Protein AF-A0A9D4J1N8-F1 (afdb_monomer_lite)

Structure (mmCIF, N/CA/C/O backbone):
data_AF-A0A9D4J1N8-F1
#
_entry.id   AF-A0A9D4J1N8-F1
#
loop_
_atom_site.group_PDB
_atom_site.id
_atom_site.type_symbol
_atom_site.label_atom_id
_atom_site.label_alt_id
_atom_site.label_comp_id
_atom_site.label_asym_id
_atom_site.label_entity_id
_atom_site.label_seq_id
_atom_site.pdbx_PDB_ins_code
_atom_site.Cartn_x
_atom_site.Cartn_y
_atom_site.Cartn_z
_atom_site.occupancy
_atom_site.B_iso_or_equiv
_atom_site.auth_seq_id
_atom_site.auth_comp_id
_atom_site.auth_asym_id
_atom_site.auth_atom_id
_atom_site.pdbx_PDB_model_num
ATOM 1 N N . MET A 1 1 ? 4.032 -15.205 1.745 1.00 83.00 1 MET A N 1
ATOM 2 C CA . MET A 1 1 ? 4.972 -14.072 1.585 1.00 83.00 1 MET A CA 1
ATOM 3 C C . MET A 1 1 ? 5.044 -13.235 2.861 1.00 83.00 1 MET A C 1
ATOM 5 O O . MET A 1 1 ? 6.139 -13.064 3.363 1.00 83.00 1 MET A O 1
ATOM 9 N N . ALA A 1 2 ? 3.916 -12.841 3.467 1.00 86.94 2 ALA A N 1
ATOM 10 C CA . ALA A 1 2 ? 3.888 -12.019 4.692 1.00 86.94 2 ALA A CA 1
ATOM 11 C C . ALA A 1 2 ? 4.595 -12.588 5.946 1.00 86.94 2 ALA A C 1
ATOM 13 O O . ALA A 1 2 ? 4.950 -11.824 6.829 1.00 86.94 2 ALA A O 1
ATOM 14 N N . LYS A 1 3 ? 4.804 -13.908 6.054 1.00 86.56 3 LYS A N 1
ATOM 15 C CA . LYS A 1 3 ? 5.513 -14.515 7.200 1.00 86.56 3 LYS A CA 1
ATOM 16 C C . LYS A 1 3 ? 7.038 -14.309 7.162 1.00 86.56 3 LYS A C 1
ATOM 18 O O . LYS A 1 3 ? 7.681 -14.519 8.180 1.00 86.56 3 LYS A O 1
ATOM 23 N N . ASN A 1 4 ? 7.595 -13.911 6.014 1.00 85.75 4 ASN A N 1
ATOM 24 C CA . ASN A 1 4 ? 9.040 -13.850 5.771 1.00 85.75 4 ASN A CA 1
ATOM 25 C C . ASN A 1 4 ? 9.492 -12.410 5.459 1.00 85.75 4 ASN A C 1
ATOM 27 O O . ASN A 1 4 ? 10.232 -12.193 4.503 1.00 85.75 4 ASN A O 1
ATOM 31 N N . THR A 1 5 ? 8.987 -11.423 6.198 1.00 85.62 5 THR A N 1
ATOM 32 C CA . THR A 1 5 ? 9.405 -10.016 6.078 1.00 85.62 5 THR A CA 1
ATOM 33 C C . THR A 1 5 ? 10.685 -9.760 6.870 1.00 85.62 5 THR A C 1
ATOM 35 O O . THR A 1 5 ? 10.881 -10.341 7.939 1.00 85.62 5 THR A O 1
ATOM 38 N N . THR A 1 6 ? 11.536 -8.872 6.369 1.00 85.88 6 THR A N 1
ATOM 39 C CA . THR A 1 6 ? 12.761 -8.411 7.037 1.00 85.88 6 THR A CA 1
ATOM 40 C C . THR A 1 6 ? 12.525 -7.095 7.783 1.00 85.88 6 THR A C 1
ATOM 42 O O . THR A 1 6 ? 11.504 -6.437 7.595 1.00 85.88 6 THR A O 1
ATOM 45 N N . SER A 1 7 ? 13.473 -6.675 8.627 1.00 76.56 7 SER A N 1
ATOM 46 C CA . SER A 1 7 ? 13.366 -5.416 9.379 1.00 76.56 7 SER A CA 1
ATOM 47 C C . SER A 1 7 ? 13.223 -4.177 8.483 1.00 76.56 7 SER A C 1
ATOM 49 O O . SER A 1 7 ? 12.523 -3.239 8.862 1.00 76.56 7 SER A O 1
ATOM 51 N N . GLY A 1 8 ? 13.821 -4.184 7.285 1.00 73.38 8 GLY A N 1
ATOM 52 C CA . GLY A 1 8 ? 13.702 -3.098 6.304 1.00 73.38 8 GLY A CA 1
ATOM 53 C C . GLY A 1 8 ? 12.275 -2.898 5.780 1.00 73.38 8 GLY A C 1
ATOM 54 O O . GLY A 1 8 ? 11.866 -1.761 5.531 1.00 73.38 8 GLY A O 1
ATOM 55 N N . ASP A 1 9 ? 11.483 -3.973 5.721 1.00 86.19 9 ASP A N 1
ATOM 56 C CA . ASP A 1 9 ? 10.101 -3.966 5.216 1.00 86.19 9 ASP A CA 1
ATOM 57 C C . ASP A 1 9 ? 9.117 -3.291 6.185 1.00 86.19 9 ASP A C 1
ATOM 59 O O . ASP A 1 9 ? 7.986 -2.981 5.817 1.00 86.19 9 ASP A O 1
ATOM 63 N N . HIS A 1 10 ? 9.525 -3.056 7.437 1.00 86.44 10 HIS A N 1
ATOM 64 C CA . HIS A 1 10 ? 8.699 -2.377 8.439 1.00 86.44 10 HIS A CA 1
ATOM 65 C C . HIS A 1 10 ? 8.750 -0.847 8.339 1.00 86.44 10 HIS A C 1
ATOM 67 O O . HIS A 1 10 ? 7.977 -0.163 9.011 1.00 86.44 10 HIS A O 1
ATOM 73 N N . THR A 1 11 ? 9.632 -0.296 7.502 1.00 93.88 11 THR A N 1
ATOM 74 C CA . THR A 1 11 ? 9.618 1.136 7.172 1.00 93.88 11 THR A CA 1
ATOM 75 C C . THR A 1 11 ? 8.520 1.433 6.143 1.00 93.88 11 THR A C 1
ATOM 77 O O . THR A 1 11 ? 8.214 0.561 5.333 1.00 93.88 11 THR A O 1
ATOM 80 N N . PRO A 1 12 ? 7.933 2.645 6.102 1.00 93.44 12 PRO A N 1
ATOM 81 C CA . PRO A 1 12 ? 6.921 2.976 5.094 1.00 93.44 12 PRO A CA 1
ATOM 82 C C . PRO A 1 12 ? 7.405 2.749 3.653 1.00 93.44 12 PRO A C 1
ATOM 84 O O . PRO A 1 12 ? 6.706 2.128 2.857 1.00 93.44 12 PRO A O 1
ATOM 87 N N . ASN A 1 13 ? 8.631 3.175 3.335 1.00 94.19 13 ASN A N 1
ATOM 88 C CA . ASN A 1 13 ? 9.210 3.007 1.998 1.00 94.19 13 ASN A CA 1
ATOM 89 C C . ASN A 1 13 ? 9.493 1.530 1.691 1.00 94.19 13 ASN A C 1
ATOM 91 O O . ASN A 1 13 ? 9.186 1.045 0.601 1.00 94.19 13 ASN A O 1
ATOM 95 N N . GLY A 1 14 ? 10.035 0.802 2.674 1.00 94.25 14 GLY A N 1
ATOM 96 C CA . GLY A 1 14 ? 10.280 -0.632 2.566 1.00 94.25 14 GLY A CA 1
ATOM 97 C C . GLY A 1 14 ? 8.993 -1.426 2.372 1.00 94.25 14 GLY A C 1
ATOM 98 O O . GLY A 1 14 ? 8.963 -2.319 1.538 1.00 94.25 14 GLY A O 1
ATOM 99 N N . ALA A 1 15 ? 7.902 -1.054 3.042 1.00 95.12 15 ALA A N 1
ATOM 100 C CA . ALA A 1 15 ? 6.601 -1.698 2.883 1.00 95.12 15 ALA A CA 1
ATOM 101 C C . ALA A 1 15 ? 6.040 -1.541 1.458 1.00 95.12 15 ALA A C 1
ATOM 103 O O . ALA A 1 15 ? 5.496 -2.498 0.904 1.00 95.12 15 ALA A O 1
ATOM 104 N N . VAL A 1 16 ? 6.206 -0.360 0.846 1.00 96.31 16 VAL A N 1
ATOM 105 C CA . VAL A 1 16 ? 5.813 -0.109 -0.553 1.00 96.31 16 VAL A CA 1
ATOM 106 C C . VAL A 1 16 ? 6.598 -1.014 -1.502 1.00 96.31 16 VAL A C 1
ATOM 108 O O . VAL A 1 16 ? 6.003 -1.715 -2.323 1.00 96.31 16 VAL A O 1
ATOM 111 N N . LEU A 1 17 ? 7.927 -1.046 -1.363 1.00 95.50 17 LEU A N 1
ATOM 112 C CA . LEU A 1 17 ? 8.788 -1.883 -2.201 1.00 95.50 17 LEU A CA 1
ATOM 113 C C . LEU A 1 17 ? 8.549 -3.377 -1.969 1.00 95.50 17 LEU A C 1
ATOM 115 O O . LEU A 1 17 ? 8.485 -4.142 -2.927 1.00 95.50 17 LEU A O 1
ATOM 119 N N . TRP A 1 18 ? 8.354 -3.795 -0.722 1.00 95.56 18 TRP A N 1
ATOM 120 C CA . TRP A 1 18 ? 8.036 -5.174 -0.374 1.00 95.56 18 TRP A CA 1
ATOM 121 C C . TRP A 1 18 ? 6.736 -5.629 -1.035 1.00 95.56 18 TRP A C 1
ATOM 123 O O . TRP A 1 18 ? 6.683 -6.710 -1.628 1.00 95.56 18 TRP A O 1
ATOM 133 N N . LEU A 1 19 ? 5.690 -4.797 -0.976 1.00 96.56 19 LEU A N 1
ATOM 134 C CA . LEU A 1 19 ? 4.408 -5.121 -1.592 1.00 96.56 19 LEU A CA 1
ATOM 135 C C . LEU A 1 19 ? 4.545 -5.228 -3.113 1.00 96.56 19 LEU A C 1
ATOM 137 O O . LEU A 1 19 ? 4.029 -6.176 -3.702 1.00 96.56 19 LEU A O 1
ATOM 141 N N . TRP A 1 20 ? 5.276 -4.301 -3.733 1.00 96.50 20 TRP A N 1
ATOM 142 C CA . TRP A 1 20 ? 5.599 -4.345 -5.159 1.00 96.50 20 TRP A CA 1
ATOM 143 C C . TRP A 1 20 ? 6.336 -5.640 -5.547 1.00 96.50 20 TRP A C 1
ATOM 145 O O . TRP A 1 20 ? 5.902 -6.344 -6.462 1.00 96.50 20 TRP A O 1
ATOM 155 N N . GLN A 1 21 ? 7.387 -6.021 -4.814 1.00 95.00 21 GLN A N 1
ATOM 156 C CA . GLN A 1 21 ? 8.126 -7.267 -5.053 1.00 95.00 21 GLN A CA 1
ATOM 157 C C . GLN A 1 21 ? 7.245 -8.506 -4.873 1.00 95.00 21 GLN A C 1
ATOM 159 O O . GLN A 1 21 ? 7.292 -9.436 -5.682 1.00 95.00 21 GLN A O 1
ATOM 164 N N . ALA A 1 22 ? 6.420 -8.526 -3.825 1.00 95.81 22 ALA A N 1
ATOM 165 C CA . ALA A 1 22 ? 5.488 -9.615 -3.574 1.00 95.81 22 ALA A CA 1
ATOM 166 C C . ALA A 1 22 ? 4.464 -9.748 -4.712 1.00 95.81 22 ALA A C 1
ATOM 168 O O . ALA A 1 22 ? 4.210 -10.864 -5.169 1.00 95.81 22 ALA A O 1
ATOM 169 N N . HIS A 1 23 ? 3.929 -8.629 -5.213 1.00 96.44 23 HIS A N 1
ATOM 170 C CA . HIS A 1 23 ? 3.022 -8.619 -6.361 1.00 96.44 23 HIS A CA 1
ATOM 171 C C . HIS A 1 23 ? 3.700 -9.172 -7.613 1.00 96.44 23 HIS A C 1
ATOM 173 O O . HIS A 1 23 ? 3.156 -10.057 -8.266 1.00 96.44 23 HIS A O 1
ATOM 179 N N . ASN A 1 24 ? 4.922 -8.733 -7.906 1.00 95.94 24 ASN A N 1
ATOM 180 C CA . ASN A 1 24 ? 5.671 -9.202 -9.069 1.00 95.94 24 ASN A CA 1
ATOM 181 C C . ASN A 1 24 ? 6.053 -10.681 -8.996 1.00 95.94 24 ASN A C 1
ATOM 183 O O . ASN A 1 24 ? 6.047 -11.372 -10.017 1.00 95.94 24 ASN A O 1
ATOM 187 N N . LYS A 1 25 ? 6.302 -11.200 -7.790 1.00 95.69 25 LYS A N 1
ATOM 188 C CA . LYS A 1 25 ? 6.479 -12.638 -7.565 1.00 95.69 25 LYS A CA 1
ATOM 189 C C . LYS A 1 25 ? 5.204 -13.423 -7.878 1.00 95.69 25 LYS A C 1
ATOM 191 O O . LYS A 1 25 ? 5.283 -14.533 -8.400 1.00 95.69 25 LYS A O 1
ATOM 196 N N . VAL A 1 26 ? 4.034 -12.868 -7.559 1.00 96.44 26 VAL A N 1
ATOM 197 C CA . VAL A 1 26 ? 2.747 -13.470 -7.933 1.00 96.44 26 VAL A CA 1
ATOM 198 C C . VAL A 1 26 ? 2.515 -13.359 -9.439 1.00 96.44 26 VAL A C 1
ATOM 200 O O . VAL A 1 26 ? 2.148 -14.363 -10.040 1.00 96.44 26 VAL A O 1
ATOM 203 N N . ASN A 1 27 ? 2.799 -12.209 -10.057 1.00 97.12 27 ASN A N 1
ATOM 204 C CA . ASN A 1 27 ? 2.661 -12.020 -11.503 1.00 97.12 27 ASN A CA 1
ATOM 205 C C . ASN A 1 27 ? 3.521 -13.014 -12.287 1.00 97.12 27 ASN A C 1
ATOM 207 O O . ASN A 1 27 ? 3.025 -13.630 -13.218 1.00 97.12 27 ASN A O 1
ATOM 211 N N . ALA A 1 28 ? 4.771 -13.237 -11.868 1.00 95.88 28 ALA A N 1
ATOM 212 C CA . ALA A 1 28 ? 5.642 -14.238 -12.484 1.00 95.88 28 ALA A CA 1
ATOM 213 C C . ALA A 1 28 ? 5.055 -15.655 -12.401 1.00 95.88 28 ALA A C 1
ATOM 215 O O . ALA A 1 28 ? 5.158 -16.424 -13.347 1.00 95.88 28 ALA A O 1
ATOM 216 N N . ARG A 1 29 ? 4.436 -16.000 -11.265 1.00 96.50 29 ARG A N 1
ATOM 217 C CA . ARG A 1 29 ? 3.820 -17.317 -11.060 1.00 96.50 29 ARG A CA 1
ATOM 218 C C . ARG A 1 29 ? 2.537 -17.502 -11.872 1.00 96.50 29 ARG A C 1
ATOM 220 O O . ARG A 1 29 ? 2.248 -18.625 -12.254 1.00 96.50 29 ARG A O 1
ATOM 227 N N . LEU A 1 30 ? 1.751 -16.440 -12.045 1.00 96.94 30 LEU A N 1
ATOM 228 C CA . LEU A 1 30 ? 0.448 -16.484 -12.719 1.00 96.94 30 LEU A CA 1
ATOM 229 C C . LEU A 1 30 ? 0.524 -16.196 -14.225 1.00 96.94 30 LEU A C 1
ATOM 231 O O . LEU A 1 30 ? -0.504 -16.244 -14.890 1.00 96.94 30 LEU A O 1
ATOM 235 N N . HIS A 1 31 ? 1.705 -15.886 -14.755 1.00 96.38 31 HIS A N 1
ATOM 236 C CA . HIS A 1 31 ? 1.897 -15.656 -16.181 1.00 96.38 31 HIS A CA 1
ATOM 237 C C . HIS A 1 31 ? 1.575 -16.926 -16.982 1.00 96.38 31 HIS A C 1
ATOM 239 O O . HIS A 1 31 ? 2.193 -17.969 -16.756 1.00 96.38 31 HIS A O 1
ATOM 245 N N . GLY A 1 32 ? 0.617 -16.842 -17.907 1.00 95.38 32 GLY A N 1
ATOM 246 C CA . GLY A 1 32 ? 0.136 -17.973 -18.702 1.00 95.38 32 GLY A CA 1
ATOM 247 C C . GLY A 1 32 ? -0.764 -18.955 -17.942 1.00 95.38 32 GLY A C 1
ATOM 248 O O . GLY A 1 32 ? -1.009 -20.059 -18.433 1.00 95.38 32 GLY A O 1
ATOM 249 N N . ASP A 1 33 ? -1.235 -18.604 -16.740 1.00 96.19 33 ASP A N 1
ATOM 250 C CA . ASP A 1 33 ? -2.183 -19.438 -15.995 1.00 96.19 33 ASP A CA 1
ATOM 251 C C . ASP A 1 33 ? -3.564 -19.447 -16.679 1.00 96.19 33 ASP A C 1
ATOM 253 O O . ASP A 1 33 ? -3.978 -18.472 -17.294 1.00 96.19 33 ASP A O 1
ATOM 257 N N . LYS A 1 34 ? -4.336 -20.530 -16.547 1.00 95.94 34 LYS A N 1
ATOM 258 C CA . LYS A 1 34 ? -5.683 -20.634 -17.151 1.00 95.94 34 LYS A CA 1
ATOM 259 C C . LYS A 1 34 ? -6.675 -19.602 -16.604 1.00 95.94 34 LYS A C 1
ATOM 261 O O . LYS A 1 34 ? -7.699 -19.349 -17.227 1.00 95.94 34 LYS A O 1
ATOM 266 N N . THR A 1 35 ? -6.401 -19.074 -15.413 1.00 95.88 35 THR A N 1
ATOM 267 C CA . THR A 1 35 ? -7.179 -18.009 -14.767 1.00 95.88 35 THR A CA 1
ATOM 268 C C . THR A 1 35 ? -6.741 -16.606 -15.191 1.00 95.88 35 THR A C 1
ATOM 270 O O . THR A 1 35 ? -7.339 -15.623 -14.752 1.00 95.88 35 THR A O 1
ATOM 273 N N . GLU A 1 36 ? -5.693 -16.494 -16.010 1.00 96.06 36 GLU A N 1
ATOM 274 C CA . GLU A 1 36 ? -5.217 -15.226 -16.544 1.00 96.06 36 GLU A CA 1
ATOM 275 C C . GLU A 1 36 ? -6.194 -14.675 -17.586 1.00 96.06 36 GLU A C 1
ATOM 277 O O . GLU A 1 36 ? -6.684 -15.395 -18.453 1.00 96.06 36 GLU A O 1
ATOM 282 N N . ASP A 1 37 ? -6.464 -13.376 -17.500 1.00 96.38 37 ASP A N 1
ATOM 283 C CA . ASP A 1 37 ? -7.236 -12.664 -18.511 1.00 96.38 37 ASP A CA 1
ATOM 284 C C . ASP A 1 37 ? -6.363 -12.445 -19.764 1.00 96.38 37 ASP A C 1
ATOM 286 O O . ASP A 1 37 ? -5.336 -11.763 -19.660 1.00 96.38 37 ASP A O 1
ATOM 290 N N . PRO A 1 38 ? -6.757 -12.956 -20.949 1.00 95.50 38 PRO A N 1
ATOM 291 C CA . PRO A 1 38 ? -6.000 -12.770 -22.185 1.00 95.50 38 PRO A CA 1
ATOM 292 C C . PRO A 1 38 ? -5.779 -11.302 -22.579 1.00 95.50 38 PRO A C 1
ATOM 294 O O . PRO A 1 38 ? -4.789 -10.995 -23.243 1.00 95.50 38 PRO A O 1
ATOM 297 N N . ALA A 1 39 ? -6.678 -10.391 -22.185 1.00 96.75 39 ALA A N 1
ATOM 298 C CA . ALA A 1 39 ? -6.539 -8.962 -22.468 1.00 96.75 39 ALA A CA 1
ATOM 299 C C . ALA A 1 39 ? -5.526 -8.268 -21.539 1.00 96.75 39 ALA A C 1
ATOM 301 O O . ALA A 1 39 ? -4.961 -7.234 -21.901 1.00 96.75 39 ALA A O 1
ATOM 302 N N . PHE A 1 40 ? -5.264 -8.838 -20.356 1.00 95.62 40 PHE A N 1
ATOM 303 C CA . PHE A 1 40 ? -4.397 -8.256 -19.327 1.00 95.62 40 PHE A CA 1
ATOM 304 C C . PHE A 1 40 ? -3.387 -9.280 -18.790 1.00 95.62 40 PHE A C 1
ATOM 306 O O . PHE A 1 40 ? -3.455 -9.667 -17.611 1.00 95.62 40 PHE A O 1
ATOM 313 N N . PRO A 1 41 ? -2.412 -9.687 -19.626 1.00 96.12 41 PRO A N 1
ATOM 314 C CA . PRO A 1 41 ? -1.393 -10.643 -19.223 1.00 96.12 41 PRO A CA 1
ATOM 315 C C . PRO A 1 41 ? -0.572 -10.107 -18.043 1.00 96.12 41 PRO A C 1
ATOM 317 O O . PRO A 1 41 ? -0.182 -8.935 -17.985 1.00 96.12 41 PRO A O 1
ATOM 320 N N . LYS A 1 42 ? -0.285 -10.981 -17.080 1.00 97.25 42 LYS A N 1
ATOM 321 C CA . LYS A 1 42 ? 0.543 -10.700 -15.912 1.00 97.25 42 LYS A CA 1
ATOM 322 C C . LYS A 1 42 ? 1.982 -10.530 -16.369 1.00 97.25 42 LYS A C 1
ATOM 324 O O . LYS A 1 42 ? 2.639 -11.469 -16.802 1.00 97.25 42 LYS A O 1
ATOM 329 N N . ILE A 1 43 ? 2.488 -9.314 -16.238 1.00 94.69 43 ILE A N 1
ATOM 330 C CA . ILE A 1 43 ? 3.877 -8.965 -16.534 1.00 94.69 43 ILE A CA 1
ATOM 331 C C . ILE A 1 43 ? 4.594 -8.515 -15.262 1.00 94.69 43 ILE A C 1
ATOM 333 O O . ILE A 1 43 ? 3.969 -8.205 -14.242 1.00 94.69 43 ILE A O 1
ATOM 337 N N . GLN A 1 44 ? 5.923 -8.444 -15.327 1.00 94.44 44 GLN A N 1
ATOM 338 C CA . GLN A 1 44 ? 6.685 -7.706 -14.326 1.00 94.44 44 GLN A CA 1
ATOM 339 C C . GLN A 1 44 ? 6.330 -6.222 -14.439 1.00 94.44 44 GLN A C 1
ATOM 341 O O . GLN A 1 44 ? 6.510 -5.601 -15.486 1.00 94.44 44 GLN A O 1
ATOM 346 N N . PHE A 1 45 ? 5.779 -5.678 -13.362 1.00 95.31 45 PHE A N 1
ATOM 347 C CA . PHE A 1 45 ? 5.344 -4.296 -13.271 1.00 95.31 45 PHE A CA 1
ATOM 348 C C . PHE A 1 45 ? 6.447 -3.424 -12.644 1.00 95.31 45 PHE A C 1
ATOM 350 O O . PHE A 1 45 ? 7.069 -3.859 -11.673 1.00 95.31 45 PHE A O 1
ATOM 357 N N . PRO A 1 46 ? 6.670 -2.182 -13.103 1.00 95.19 46 PRO A N 1
ATOM 358 C CA . PRO A 1 46 ? 6.098 -1.576 -14.306 1.00 95.19 46 PRO A CA 1
ATOM 359 C C . PRO A 1 46 ? 6.698 -2.154 -15.594 1.00 95.19 46 PRO A C 1
ATOM 361 O O . PRO A 1 46 ? 7.832 -2.633 -15.605 1.00 95.19 46 PRO A O 1
ATOM 364 N N . SER A 1 47 ? 5.954 -2.071 -16.700 1.00 93.19 47 SER A N 1
ATOM 365 C CA . SER A 1 47 ? 6.493 -2.404 -18.023 1.00 93.19 47 SER A CA 1
ATOM 366 C C . SER A 1 47 ? 7.567 -1.394 -18.447 1.00 93.19 47 SER A C 1
ATOM 368 O O . SER A 1 47 ? 7.561 -0.245 -18.001 1.00 93.19 47 SER A O 1
ATOM 370 N N . LYS A 1 48 ? 8.460 -1.784 -19.368 1.00 90.38 48 LYS A N 1
ATOM 371 C CA . LYS A 1 48 ? 9.502 -0.886 -19.909 1.00 90.38 48 LYS A CA 1
ATOM 372 C C . LYS A 1 48 ? 8.929 0.385 -20.549 1.00 90.38 48 LYS A C 1
ATOM 374 O O . LYS A 1 48 ? 9.561 1.433 -20.503 1.00 90.38 48 LYS A O 1
ATOM 379 N N . ASN A 1 49 ? 7.732 0.299 -21.128 1.00 91.50 49 ASN A N 1
ATOM 380 C CA . ASN A 1 49 ? 7.055 1.449 -21.730 1.00 91.50 49 ASN A CA 1
ATOM 381 C C . ASN A 1 49 ? 6.514 2.418 -20.677 1.00 91.50 49 ASN A C 1
ATOM 383 O O . ASN A 1 49 ? 6.457 3.616 -20.933 1.00 91.50 49 ASN A O 1
ATOM 387 N N . LEU A 1 50 ? 6.126 1.898 -19.510 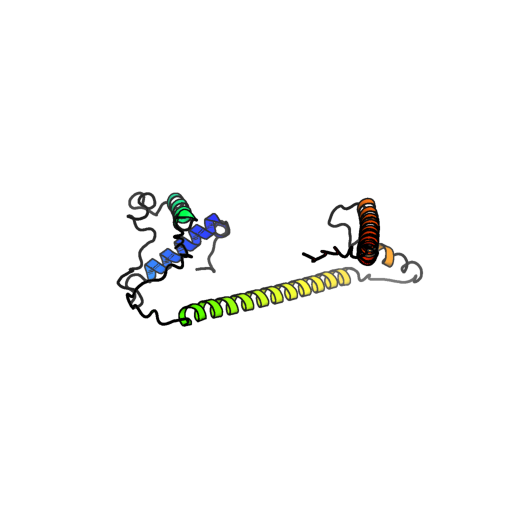1.00 93.00 50 LEU A N 1
ATOM 388 C CA . LEU A 1 50 ? 5.547 2.684 -18.428 1.00 93.00 50 LEU A CA 1
ATOM 389 C C . LEU A 1 50 ? 6.621 3.356 -17.564 1.00 93.00 50 LEU A C 1
ATOM 391 O O . LEU A 1 50 ? 6.425 4.472 -17.096 1.00 93.00 50 LEU A O 1
ATOM 395 N N . CYS A 1 51 ? 7.764 2.695 -17.380 1.00 92.75 51 CYS A N 1
ATOM 396 C CA . CYS A 1 51 ? 8.918 3.267 -16.701 1.00 92.75 51 CYS A CA 1
ATOM 397 C C . CYS A 1 51 ? 10.209 2.768 -17.355 1.00 92.75 51 CYS A C 1
ATOM 399 O O . CYS A 1 51 ? 10.655 1.652 -17.086 1.00 92.75 51 CYS A O 1
ATOM 401 N N . ARG A 1 52 ? 10.817 3.596 -18.210 1.00 91.06 52 ARG A N 1
ATOM 402 C CA . ARG A 1 52 ? 12.099 3.267 -18.857 1.00 91.06 52 ARG A CA 1
ATOM 403 C C . ARG A 1 52 ? 13.245 3.267 -17.846 1.00 91.06 52 ARG A C 1
ATOM 405 O O . ARG A 1 52 ? 14.040 2.334 -17.836 1.00 91.06 52 ARG A O 1
ATOM 412 N N . ASP A 1 53 ? 13.245 4.241 -16.940 1.00 89.94 53 ASP A N 1
ATOM 413 C CA . ASP A 1 53 ? 14.288 4.427 -15.923 1.00 89.94 53 ASP A CA 1
ATOM 414 C C . ASP A 1 53 ? 14.296 3.315 -14.865 1.00 89.94 53 ASP A C 1
ATOM 416 O O . ASP A 1 53 ? 15.306 3.074 -14.219 1.00 89.94 53 ASP A O 1
ATOM 420 N N . CYS A 1 54 ? 13.192 2.578 -14.707 1.00 91.25 54 CYS A N 1
ATOM 421 C CA . CYS A 1 54 ? 13.121 1.444 -13.787 1.00 91.25 54 CYS A CA 1
ATOM 422 C C . CYS A 1 54 ? 13.939 0.234 -14.274 1.00 91.25 54 CYS A C 1
ATOM 424 O O . CYS A 1 54 ? 14.302 -0.623 -13.470 1.00 91.25 54 CYS A O 1
ATOM 426 N N . HIS A 1 55 ? 14.216 0.145 -15.580 1.00 86.31 55 HIS A N 1
ATOM 427 C CA . HIS A 1 55 ? 14.887 -0.988 -16.224 1.00 86.31 55 HIS A CA 1
ATOM 428 C C . HIS A 1 55 ? 16.221 -0.538 -16.828 1.00 86.31 55 HIS A C 1
ATOM 430 O O . HIS A 1 55 ? 16.388 -0.500 -18.049 1.00 86.31 55 HIS A O 1
ATOM 436 N N . ILE A 1 56 ? 17.175 -0.169 -15.969 1.00 75.12 56 ILE A N 1
ATOM 437 C CA . ILE A 1 56 ? 18.512 0.257 -16.400 1.00 75.12 56 ILE A CA 1
ATOM 438 C C . ILE A 1 56 ? 19.338 -0.984 -16.778 1.00 75.12 56 ILE A C 1
ATOM 440 O O . ILE A 1 56 ? 19.867 -1.694 -15.925 1.00 75.12 56 ILE A O 1
ATOM 444 N N . GLY A 1 57 ? 19.454 -1.256 -18.079 1.00 70.06 57 GLY A N 1
ATOM 445 C CA . GLY A 1 57 ? 20.286 -2.340 -18.616 1.00 70.06 57 GLY A CA 1
ATOM 446 C C . GLY A 1 57 ? 19.647 -3.736 -18.555 1.00 70.06 57 GLY A C 1
ATOM 447 O O . GLY A 1 57 ? 18.432 -3.890 -18.655 1.00 70.06 57 GLY A O 1
ATOM 448 N N . VAL A 1 58 ? 20.487 -4.773 -18.455 1.00 69.75 58 VAL A N 1
ATOM 449 C CA . VAL A 1 58 ? 20.093 -6.205 -18.440 1.00 69.75 58 VAL A CA 1
ATOM 450 C C . VAL A 1 58 ? 20.029 -6.755 -16.997 1.00 69.75 58 VAL A C 1
ATOM 452 O O . VAL A 1 58 ? 20.053 -7.962 -16.778 1.00 69.75 58 VAL A O 1
ATOM 455 N N . GLY A 1 59 ? 20.005 -5.868 -15.997 1.00 71.75 59 GLY A N 1
ATOM 456 C CA . GLY A 1 59 ? 20.127 -6.206 -14.576 1.00 71.75 59 GLY A CA 1
ATOM 457 C C . GLY A 1 59 ? 18.815 -6.187 -13.787 1.00 71.75 59 GLY A C 1
ATOM 458 O O . GLY A 1 59 ? 17.723 -6.074 -14.345 1.00 71.75 59 GLY A O 1
ATOM 459 N N . GLU A 1 60 ? 18.940 -6.304 -12.459 1.00 78.81 60 GLU A N 1
ATOM 460 C CA . GLU A 1 60 ? 17.820 -6.123 -11.527 1.00 78.81 60 GLU A CA 1
ATOM 4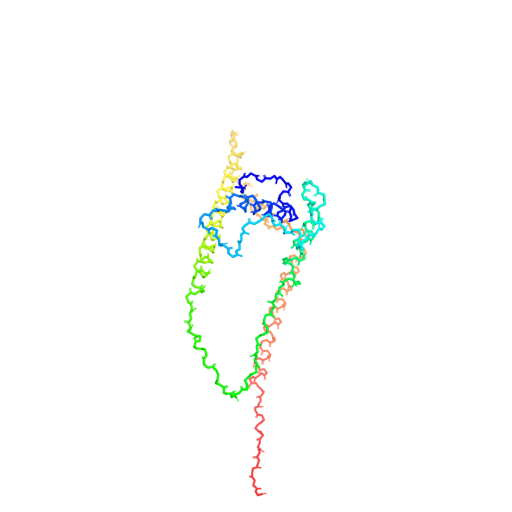61 C C . GLU A 1 60 ? 17.285 -4.680 -11.627 1.00 78.81 60 GLU A C 1
ATOM 463 O O . GLU A 1 60 ? 18.083 -3.744 -11.720 1.00 78.81 60 GLU A O 1
ATOM 468 N N . PRO A 1 61 ? 15.954 -4.479 -11.605 1.00 83.75 61 PRO A N 1
ATOM 469 C CA . PRO A 1 61 ? 15.360 -3.150 -11.644 1.00 83.75 61 PRO A CA 1
ATOM 470 C C . PRO A 1 61 ? 15.864 -2.235 -10.521 1.00 83.75 61 PRO A C 1
ATOM 472 O O . PRO A 1 61 ? 15.985 -2.663 -9.367 1.00 83.75 61 PRO A O 1
ATOM 475 N N . ASP A 1 62 ? 16.090 -0.958 -10.835 1.00 89.62 62 ASP A N 1
ATOM 476 C CA . ASP A 1 62 ? 16.517 0.016 -9.831 1.00 89.62 62 ASP A CA 1
ATOM 477 C C . ASP A 1 62 ? 15.372 0.321 -8.855 1.00 89.62 62 ASP A C 1
ATOM 479 O O . ASP A 1 62 ? 14.367 0.951 -9.198 1.00 89.62 62 ASP A O 1
ATOM 483 N N . LYS A 1 63 ? 15.539 -0.117 -7.603 1.00 91.25 63 LYS A N 1
ATOM 484 C CA . LYS A 1 63 ? 14.528 0.037 -6.549 1.00 91.25 63 LYS A CA 1
ATOM 485 C C . LYS A 1 63 ? 14.206 1.499 -6.267 1.00 91.25 63 LYS A C 1
ATOM 487 O O . LYS A 1 63 ? 13.068 1.789 -5.905 1.00 91.25 63 LYS A O 1
ATOM 492 N N . ASN A 1 64 ? 15.167 2.410 -6.434 1.00 93.31 64 ASN A N 1
ATOM 493 C CA . ASN A 1 64 ? 14.926 3.829 -6.200 1.00 93.31 64 ASN A CA 1
ATOM 494 C C . ASN A 1 64 ? 14.013 4.426 -7.282 1.00 93.31 64 ASN A C 1
ATOM 496 O O . ASN A 1 64 ? 12.984 5.025 -6.963 1.00 93.31 64 ASN A O 1
ATOM 500 N N . SER A 1 65 ? 14.327 4.185 -8.556 1.00 94.06 65 SER A N 1
ATOM 501 C CA . SER A 1 65 ? 13.497 4.605 -9.693 1.00 94.06 65 SER A CA 1
ATOM 502 C C . SER A 1 65 ? 12.097 3.994 -9.637 1.00 94.06 65 SER A C 1
ATOM 504 O O . SER A 1 65 ? 11.102 4.689 -9.845 1.00 94.06 65 SER A O 1
ATOM 506 N N . ILE A 1 66 ? 11.993 2.720 -9.249 1.00 95.31 66 ILE A N 1
ATOM 507 C CA . ILE A 1 66 ? 10.706 2.057 -9.010 1.00 95.31 66 ILE A CA 1
ATOM 508 C C . ILE A 1 66 ? 9.930 2.728 -7.884 1.00 95.31 66 ILE A C 1
ATOM 510 O O . ILE A 1 66 ? 8.737 2.974 -8.033 1.00 95.31 66 ILE A O 1
ATOM 514 N N . PHE A 1 67 ? 10.575 3.024 -6.758 1.00 95.81 67 PHE A N 1
ATOM 515 C CA . PHE A 1 67 ? 9.905 3.658 -5.630 1.00 95.81 67 PHE A CA 1
ATOM 516 C C . PHE A 1 67 ? 9.300 5.010 -6.029 1.00 95.81 67 PHE A C 1
ATOM 518 O O . PHE A 1 67 ? 8.119 5.255 -5.778 1.00 95.81 67 PHE A O 1
ATOM 525 N N . HIS A 1 68 ? 10.070 5.850 -6.727 1.00 95.06 68 HIS A N 1
ATOM 526 C CA . HIS A 1 68 ? 9.582 7.129 -7.248 1.00 95.06 68 HIS A CA 1
ATOM 527 C C . HIS A 1 68 ? 8.445 6.958 -8.259 1.00 95.06 68 HIS A C 1
ATOM 529 O O . HIS A 1 68 ? 7.445 7.677 -8.187 1.00 95.06 68 HIS A O 1
ATOM 535 N N . PHE A 1 69 ? 8.563 5.977 -9.156 1.00 95.12 69 PHE A N 1
ATOM 536 C CA . PHE A 1 69 ? 7.495 5.632 -10.083 1.00 95.12 69 PHE A CA 1
ATOM 537 C C . PHE A 1 69 ? 6.205 5.247 -9.341 1.00 95.12 69 PHE A C 1
ATOM 539 O O . PHE A 1 69 ? 5.145 5.784 -9.651 1.00 95.12 69 PHE A O 1
ATOM 546 N N . LEU A 1 70 ? 6.282 4.377 -8.328 1.00 96.06 70 LEU A N 1
ATOM 547 C CA . LEU A 1 70 ? 5.122 3.915 -7.558 1.00 96.06 70 LEU A CA 1
ATOM 548 C C . LEU A 1 70 ? 4.427 5.063 -6.818 1.00 96.06 70 LEU A C 1
ATOM 550 O O . LEU A 1 70 ? 3.198 5.120 -6.813 1.00 96.06 70 LEU A O 1
ATOM 554 N N . LEU A 1 71 ? 5.191 5.986 -6.227 1.00 95.19 71 LEU A N 1
ATOM 555 C CA . LEU A 1 71 ? 4.626 7.163 -5.562 1.00 95.19 71 LEU A CA 1
ATOM 556 C C . LEU A 1 71 ? 3.897 8.094 -6.533 1.00 95.19 71 LEU A C 1
ATOM 558 O O . LEU A 1 71 ? 2.880 8.675 -6.165 1.00 95.19 71 LEU A O 1
ATOM 562 N N . SER A 1 72 ? 4.402 8.237 -7.759 1.00 94.00 72 SER A N 1
ATOM 563 C CA . SER A 1 72 ? 3.755 9.046 -8.794 1.00 94.00 72 SER A CA 1
ATOM 564 C C . SER A 1 72 ? 2.507 8.350 -9.350 1.00 94.00 72 SER A C 1
ATOM 566 O O . SER A 1 72 ? 1.433 8.947 -9.409 1.00 94.00 72 SER A O 1
ATOM 568 N N . PHE A 1 73 ? 2.626 7.058 -9.672 1.00 94.38 73 PHE A N 1
ATOM 569 C CA . PHE A 1 73 ? 1.573 6.244 -10.280 1.00 94.38 73 PHE A CA 1
ATOM 570 C C . PHE A 1 73 ? 0.362 6.044 -9.358 1.00 94.38 73 PHE A C 1
ATOM 572 O O . PHE A 1 73 ? -0.773 6.202 -9.794 1.00 94.38 73 PHE A O 1
ATOM 579 N N . TYR A 1 74 ? 0.593 5.734 -8.078 1.00 95.00 74 TYR A N 1
ATOM 580 C CA . TYR A 1 74 ? -0.471 5.599 -7.071 1.00 95.00 74 TYR A CA 1
ATOM 581 C C . TYR A 1 74 ? -0.728 6.894 -6.288 1.00 95.00 74 TYR A C 1
ATOM 583 O O . TYR A 1 74 ? -1.528 6.916 -5.351 1.00 95.00 74 TYR A O 1
ATOM 591 N N . GLY A 1 75 ? -0.025 7.971 -6.639 1.00 93.31 75 GLY A N 1
ATOM 592 C CA . GLY A 1 75 ? -0.181 9.277 -6.023 1.00 93.31 75 GLY A CA 1
ATOM 593 C C . GLY A 1 75 ? -1.441 9.993 -6.495 1.00 93.31 75 GLY A C 1
ATOM 594 O O . GLY A 1 75 ? -2.173 9.536 -7.369 1.00 93.31 75 GLY A O 1
ATOM 595 N N . ARG A 1 76 ? -1.674 11.187 -5.941 1.00 91.56 76 ARG A N 1
ATOM 596 C CA . ARG A 1 76 ? -2.847 12.013 -6.267 1.00 91.56 76 ARG A CA 1
ATOM 597 C C . ARG A 1 76 ? -2.977 12.305 -7.765 1.00 91.56 76 ARG A C 1
ATOM 599 O O . ARG A 1 76 ? -4.091 12.349 -8.269 1.00 91.56 76 ARG A O 1
ATOM 606 N N . SER A 1 77 ? -1.854 12.479 -8.458 1.00 85.00 77 SER A N 1
ATOM 607 C CA . SER A 1 77 ? -1.818 12.743 -9.899 1.00 85.00 77 SER A CA 1
ATOM 608 C C . SER A 1 77 ? -2.306 11.564 -10.748 1.00 85.00 77 SER A C 1
ATOM 610 O O . SER A 1 77 ? -2.714 11.780 -11.882 1.00 85.00 77 SER A O 1
ATOM 612 N N . GLY A 1 78 ? -2.282 10.336 -10.216 1.00 84.50 78 GLY A N 1
ATOM 613 C CA . GLY A 1 78 ? -2.796 9.139 -10.889 1.00 84.50 78 GLY A CA 1
ATOM 614 C C . GLY A 1 78 ? -4.298 8.901 -10.693 1.00 84.50 78 GLY A C 1
ATOM 615 O O . GLY A 1 78 ? -4.846 7.968 -11.275 1.00 84.50 78 GLY A O 1
ATOM 616 N N . ILE A 1 79 ? -4.981 9.715 -9.878 1.00 92.06 79 ILE A N 1
ATOM 617 C CA . ILE A 1 79 ? -6.411 9.554 -9.588 1.00 92.06 79 ILE A CA 1
ATOM 618 C C . ILE A 1 79 ? -7.225 10.344 -10.616 1.00 92.06 79 ILE A C 1
ATOM 620 O O . ILE A 1 79 ? -7.245 11.575 -10.592 1.00 92.06 79 ILE A O 1
ATOM 624 N N . ILE A 1 80 ? -7.940 9.635 -11.487 1.00 88.25 80 ILE A N 1
ATOM 625 C CA . ILE A 1 80 ? -8.929 10.236 -12.387 1.00 88.25 80 ILE A CA 1
ATOM 626 C C . ILE A 1 80 ? -10.214 10.446 -11.583 1.00 88.25 80 ILE A C 1
ATOM 628 O O . ILE A 1 80 ? -10.867 9.486 -11.180 1.00 88.25 80 ILE A O 1
ATOM 632 N N . VAL A 1 81 ? -10.559 11.705 -11.311 1.00 87.25 81 VAL A N 1
ATOM 633 C CA . VAL A 1 81 ? -11.839 12.061 -10.690 1.00 87.25 81 VAL A CA 1
ATOM 634 C C . VAL A 1 81 ? -12.819 12.359 -11.811 1.00 87.25 81 VAL A C 1
ATOM 636 O O . VAL A 1 81 ? -12.703 13.389 -12.473 1.00 87.25 81 VAL A O 1
ATOM 639 N N . GLU A 1 82 ? -13.777 11.464 -12.032 1.00 83.62 82 GLU A N 1
ATOM 640 C CA . GLU A 1 82 ? -14.891 11.769 -12.922 1.00 83.62 82 GLU A CA 1
ATOM 641 C C . GLU A 1 82 ? -15.752 12.871 -12.285 1.00 83.62 82 GLU A C 1
ATOM 643 O O . GLU A 1 82 ? -16.212 12.714 -11.146 1.00 83.62 82 GLU A O 1
ATOM 648 N N . PRO A 1 83 ? -15.954 14.016 -12.960 1.00 75.75 83 PRO A N 1
ATOM 649 C CA . PRO A 1 83 ? -16.807 15.063 -12.432 1.00 75.75 83 PRO A CA 1
ATOM 650 C C . PRO A 1 83 ? -18.252 14.561 -12.396 1.00 75.75 83 PRO A C 1
ATOM 652 O O . PRO A 1 83 ? -18.813 14.135 -13.405 1.00 75.75 83 PRO A O 1
ATOM 655 N N . ARG A 1 84 ? -18.887 14.645 -11.224 1.00 61.78 84 ARG A N 1
ATOM 656 C CA . ARG A 1 84 ? -20.337 14.484 -11.117 1.00 61.78 84 ARG A CA 1
ATOM 657 C C . ARG A 1 84 ? -20.974 15.696 -11.798 1.00 61.78 84 ARG A C 1
ATOM 659 O O . ARG A 1 84 ? -20.955 16.790 -11.242 1.00 61.78 84 ARG A O 1
ATOM 666 N N . ASN A 1 85 ? -21.507 15.514 -13.004 1.00 58.66 85 ASN A N 1
ATOM 667 C CA . ASN A 1 85 ? -22.290 16.546 -13.681 1.00 58.66 85 ASN A CA 1
ATOM 668 C C . ASN A 1 85 ? -23.601 16.775 -12.915 1.00 58.66 85 ASN A C 1
ATOM 670 O O . ASN A 1 85 ? -24.608 16.119 -13.162 1.00 58.66 85 ASN A O 1
ATOM 674 N N . GLU A 1 86 ? -23.591 17.725 -11.983 1.00 57.84 86 GLU A N 1
ATOM 675 C CA . GLU A 1 86 ? -24.799 18.323 -11.410 1.00 57.84 86 GLU A CA 1
ATOM 676 C C . GLU A 1 86 ? -25.287 19.456 -12.323 1.00 57.84 86 GLU A C 1
ATOM 678 O O . GLU A 1 86 ? -25.322 20.625 -11.950 1.00 57.84 86 GLU A O 1
ATOM 683 N N . THR A 1 87 ? -25.641 19.124 -13.562 1.00 45.66 87 THR A N 1
ATOM 684 C CA . THR A 1 87 ? -26.383 20.029 -14.443 1.00 45.66 87 THR A CA 1
ATOM 685 C C . THR A 1 87 ? -27.603 19.298 -14.974 1.00 45.66 87 THR A C 1
ATOM 687 O O . THR A 1 87 ? -27.571 18.576 -15.967 1.00 45.66 87 THR A O 1
ATOM 690 N N . GLY A 1 88 ? -28.720 19.493 -14.275 1.00 52.50 88 GLY A N 1
ATOM 691 C CA . GLY A 1 88 ? -30.034 19.223 -14.830 1.00 52.50 88 GLY A CA 1
ATOM 692 C C . GLY A 1 88 ? -30.286 20.157 -16.010 1.00 52.50 88 GLY A C 1
ATOM 693 O O . GLY A 1 88 ? -30.676 21.302 -15.815 1.00 52.50 88 GLY A O 1
ATOM 694 N N . THR A 1 89 ? -30.100 19.642 -17.223 1.00 39.00 89 THR A N 1
ATOM 695 C CA . THR A 1 89 ? -30.729 20.164 -18.439 1.00 39.00 89 THR A CA 1
ATOM 696 C C . THR A 1 89 ? -31.446 19.004 -19.111 1.00 39.00 89 THR A C 1
ATOM 698 O O . THR A 1 89 ? -30.838 18.041 -19.567 1.00 39.00 89 THR A O 1
ATOM 701 N N . SER A 1 90 ? -32.771 19.097 -19.132 1.00 49.53 90 SER A N 1
ATOM 702 C CA . SER A 1 90 ? -33.654 18.198 -19.867 1.00 49.53 90 SER A CA 1
ATOM 703 C C . SER A 1 90 ? -33.518 18.451 -21.372 1.00 49.53 90 SER A C 1
ATOM 705 O O . SER A 1 90 ? -33.791 19.575 -21.800 1.00 49.53 90 SER A O 1
ATOM 707 N N . ARG A 1 91 ? -33.120 17.433 -22.155 1.00 42.50 91 ARG A N 1
ATOM 708 C CA . ARG A 1 91 ? -33.828 16.951 -23.366 1.00 42.50 91 ARG A CA 1
ATOM 709 C C . ARG A 1 91 ? -33.058 15.863 -24.146 1.00 42.50 91 ARG A C 1
ATOM 711 O O . ARG A 1 91 ? -31.893 16.027 -24.473 1.00 42.50 91 ARG A O 1
ATOM 718 N N . GLU A 1 92 ? -33.827 14.815 -24.457 1.00 41.03 92 GLU A N 1
ATOM 719 C CA . GLU A 1 92 ? -33.784 13.870 -25.593 1.00 41.03 92 GLU A CA 1
ATOM 720 C C . GLU A 1 92 ? -32.669 12.808 -25.729 1.00 41.03 92 GLU A C 1
ATOM 722 O O . GLU A 1 92 ? -31.661 12.967 -26.404 1.00 41.03 92 GLU A O 1
ATOM 727 N N . LEU A 1 93 ? -32.986 11.645 -25.143 1.00 40.78 93 LEU A N 1
ATOM 728 C CA . LEU A 1 93 ? -33.192 10.353 -25.819 1.00 40.78 93 LEU A CA 1
ATOM 729 C C . LEU A 1 93 ? -32.063 9.798 -26.710 1.00 40.78 93 LEU A C 1
ATOM 731 O O . LEU A 1 93 ? -32.158 9.755 -27.932 1.00 40.78 93 LEU A O 1
ATOM 735 N N . GLY A 1 94 ? -31.084 9.185 -26.049 1.00 33.94 94 GLY A N 1
ATOM 736 C CA . GLY A 1 94 ? -30.472 7.937 -26.499 1.00 33.94 94 GLY A CA 1
ATOM 737 C C . GLY A 1 94 ? -30.617 6.915 -25.375 1.00 33.94 94 GLY A C 1
ATOM 738 O O . GLY A 1 94 ? -29.902 6.986 -24.379 1.00 33.94 94 GLY A O 1
ATOM 739 N N . THR A 1 95 ? -31.596 6.019 -25.479 1.00 37.62 95 THR A N 1
ATOM 740 C CA . THR A 1 95 ? -31.850 4.960 -24.496 1.00 37.62 95 THR A CA 1
ATOM 741 C C . THR A 1 95 ? -30.691 3.967 -24.474 1.00 37.62 95 THR A C 1
ATOM 743 O O . THR A 1 95 ? -30.606 3.088 -25.328 1.00 37.62 95 THR A O 1
ATOM 746 N N . VAL A 1 96 ? -29.826 4.077 -23.470 1.00 40.97 96 VAL A N 1
ATOM 747 C CA . VAL A 1 96 ? -29.123 2.917 -22.920 1.00 40.97 96 VAL A CA 1
ATOM 748 C C . VAL A 1 96 ? -29.735 2.697 -21.549 1.00 40.97 96 VAL A C 1
ATOM 750 O O . VAL A 1 96 ? -29.502 3.476 -20.626 1.00 40.97 96 VAL A O 1
ATOM 753 N N . GLU A 1 97 ? -30.589 1.680 -21.441 1.00 44.38 97 GLU A N 1
ATOM 754 C CA . GLU A 1 97 ? -31.082 1.198 -20.156 1.00 44.38 97 GLU A CA 1
ATOM 755 C C . GLU A 1 97 ? -29.882 0.720 -19.333 1.00 44.38 97 GLU A C 1
ATOM 757 O O . GLU A 1 97 ? -29.415 -0.413 -19.456 1.00 44.38 97 GLU A O 1
ATOM 762 N N . VAL A 1 98 ? -29.349 1.601 -18.488 1.00 41.62 98 VAL A N 1
ATOM 763 C CA . VAL A 1 98 ? -28.488 1.188 -17.386 1.00 41.62 98 VAL A CA 1
ATOM 764 C C . VAL A 1 98 ? -29.414 0.574 -16.348 1.00 41.62 98 VAL A C 1
ATOM 766 O O . VAL A 1 98 ? -29.954 1.257 -15.480 1.00 41.62 98 VAL A O 1
ATOM 769 N N . SER A 1 99 ? -29.633 -0.732 -16.495 1.00 40.03 99 SER A N 1
ATOM 770 C CA . SER A 1 99 ? -30.164 -1.593 -15.444 1.00 40.03 99 SER A CA 1
ATOM 771 C C . SER A 1 99 ? -29.426 -1.271 -14.144 1.00 40.03 99 SER A C 1
ATOM 773 O O . SER 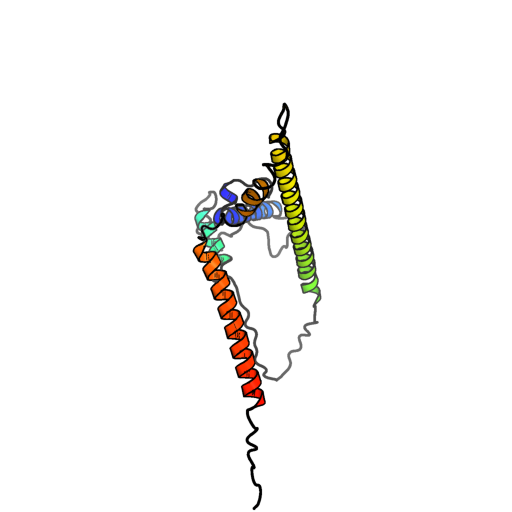A 1 99 ? -28.204 -1.419 -14.078 1.00 40.03 99 SER A O 1
ATOM 775 N N . GLU A 1 100 ? -30.165 -0.817 -13.127 1.00 51.00 100 GLU A N 1
ATOM 776 C CA . GLU A 1 100 ? -29.695 -0.613 -11.754 1.00 51.00 100 GLU A CA 1
ATOM 777 C C . GLU A 1 100 ? -29.108 -1.923 -11.205 1.00 51.00 100 GLU A C 1
ATOM 779 O O . GLU A 1 100 ? -29.783 -2.691 -10.524 1.00 51.00 100 GLU A O 1
ATOM 784 N N . ASN A 1 101 ? -27.837 -2.200 -11.486 1.00 50.12 101 ASN A N 1
ATOM 785 C CA . ASN A 1 101 ? -27.149 -3.352 -10.926 1.00 50.12 101 ASN A CA 1
ATOM 786 C C . ASN A 1 101 ? -26.430 -2.934 -9.634 1.00 50.12 101 ASN A C 1
ATOM 788 O O . ASN A 1 101 ? -25.216 -2.732 -9.600 1.00 50.12 101 ASN A O 1
ATOM 792 N N . LYS A 1 102 ? -27.217 -2.764 -8.559 1.00 55.12 102 LYS A N 1
ATOM 793 C CA . LYS A 1 102 ? -26.751 -2.522 -7.175 1.00 55.12 102 LYS A CA 1
ATOM 794 C C . LYS A 1 102 ? -25.946 -3.699 -6.592 1.00 55.12 102 LYS A C 1
ATOM 796 O O . LYS A 1 102 ? -25.359 -3.564 -5.521 1.00 55.12 102 LYS A O 1
ATOM 801 N N . ASP A 1 103 ? -25.871 -4.826 -7.296 1.00 52.03 103 ASP A N 1
ATOM 802 C CA . ASP A 1 103 ? -25.231 -6.050 -6.804 1.00 52.03 103 ASP A CA 1
ATOM 803 C C . ASP A 1 103 ? -23.693 -5.983 -6.792 1.00 52.03 103 ASP A C 1
ATOM 805 O O . ASP A 1 103 ? -23.044 -6.735 -6.061 1.00 52.03 103 ASP A O 1
ATOM 809 N N . LEU A 1 104 ? -23.087 -5.041 -7.524 1.00 50.72 104 LEU A N 1
ATOM 810 C CA . LEU A 1 104 ? -21.630 -4.846 -7.548 1.00 50.72 104 LEU A CA 1
ATOM 811 C C . LEU A 1 104 ? -21.067 -4.178 -6.272 1.00 50.72 104 LEU A C 1
ATOM 813 O O . LEU A 1 104 ? -19.872 -4.289 -6.019 1.00 50.72 104 LEU A O 1
ATOM 817 N N . ASP A 1 105 ? -21.910 -3.571 -5.425 1.00 65.94 105 ASP A N 1
ATOM 818 C CA . ASP A 1 105 ? -21.518 -2.957 -4.136 1.00 65.94 105 ASP A CA 1
ATOM 819 C C . ASP A 1 105 ? -21.601 -3.950 -2.948 1.00 65.94 105 ASP A C 1
ATOM 821 O O . ASP A 1 105 ? -20.955 -3.792 -1.906 1.00 65.94 105 ASP A O 1
ATOM 825 N N . TRP A 1 106 ? -22.362 -5.043 -3.103 1.00 68.38 106 TRP A N 1
ATOM 826 C CA . TRP A 1 106 ? -22.627 -6.005 -2.022 1.00 68.38 106 TRP A CA 1
ATOM 827 C C . TRP A 1 106 ? -21.354 -6.692 -1.498 1.00 68.38 106 TRP A C 1
ATOM 829 O O . TRP A 1 106 ? -21.198 -6.894 -0.287 1.00 68.38 106 TRP A O 1
ATOM 839 N N . TRP A 1 107 ? -20.416 -7.020 -2.391 1.00 68.06 107 TRP A N 1
ATOM 840 C CA . TRP A 1 107 ? -19.152 -7.674 -2.034 1.00 68.06 107 TRP A CA 1
ATOM 841 C C . TRP A 1 107 ? -18.236 -6.766 -1.213 1.00 68.06 107 TRP A C 1
ATOM 843 O O . TRP A 1 107 ? -17.639 -7.221 -0.233 1.00 68.06 107 TRP A O 1
ATOM 853 N N . GLU A 1 108 ? -18.164 -5.477 -1.552 1.00 77.06 108 GLU A N 1
ATOM 854 C CA . GLU A 1 108 ? -17.377 -4.506 -0.792 1.00 77.06 108 GLU A CA 1
ATOM 855 C C . GLU A 1 108 ? -17.927 -4.326 0.622 1.00 77.06 108 GLU A C 1
ATOM 857 O O . GLU A 1 108 ? -17.172 -4.350 1.601 1.00 77.06 108 GLU A O 1
ATOM 862 N N . LEU A 1 109 ? -19.251 -4.207 0.751 1.00 76.88 109 LEU A N 1
ATOM 863 C CA . LEU A 1 109 ? -19.908 -4.085 2.048 1.00 76.88 109 LEU A CA 1
ATOM 864 C C . LEU A 1 109 ? -19.668 -5.330 2.917 1.00 76.88 109 LEU A C 1
ATOM 866 O O . LEU A 1 109 ? -19.367 -5.219 4.113 1.00 76.88 109 LEU A O 1
ATOM 870 N N . HIS A 1 110 ? -19.751 -6.521 2.319 1.00 82.25 110 HIS A N 1
ATOM 871 C CA . HIS A 1 110 ? -19.511 -7.781 3.016 1.00 82.25 110 HIS A CA 1
ATOM 872 C C . HIS A 1 110 ? -18.055 -7.911 3.487 1.00 82.25 110 HIS A C 1
ATOM 874 O O . HIS A 1 110 ? -17.794 -8.351 4.614 1.00 82.25 110 HIS A O 1
ATOM 880 N N . GLN A 1 111 ? -17.102 -7.485 2.657 1.00 86.12 111 GLN A N 1
ATOM 881 C CA . GLN A 1 111 ? -15.683 -7.488 2.999 1.00 86.12 111 GLN A CA 1
ATOM 882 C C . GLN A 1 111 ? -15.376 -6.501 4.134 1.00 86.12 111 GLN A C 1
ATOM 884 O O . GLN A 1 111 ? -14.762 -6.885 5.130 1.00 86.12 111 GLN A O 1
ATOM 889 N N . ARG A 1 112 ? -15.919 -5.276 4.069 1.00 87.06 112 ARG A N 1
ATOM 890 C CA . ARG A 1 112 ? -15.792 -4.270 5.141 1.00 87.06 112 ARG A CA 1
ATOM 891 C C . ARG A 1 112 ? -16.348 -4.766 6.471 1.00 87.06 112 ARG A C 1
ATOM 893 O O . ARG A 1 112 ? -15.743 -4.529 7.515 1.00 87.06 112 ARG A O 1
ATOM 900 N N . LYS A 1 113 ? -17.480 -5.476 6.458 1.00 93.00 113 LYS A N 1
ATOM 901 C CA . LYS A 1 113 ? -18.073 -6.038 7.680 1.00 93.00 113 LYS A CA 1
ATOM 902 C C . LYS A 1 113 ? -17.159 -7.088 8.319 1.00 93.00 113 LYS A C 1
ATOM 904 O O . LYS A 1 113 ? -16.898 -7.011 9.519 1.00 93.00 113 LYS A O 1
ATOM 909 N N . LYS A 1 114 ? -16.604 -7.999 7.511 1.00 93.31 114 LYS A N 1
ATOM 910 C CA . LYS A 1 114 ? -15.623 -9.000 7.966 1.00 93.31 114 LYS A CA 1
ATOM 911 C C . LYS A 1 114 ? -14.366 -8.351 8.550 1.00 93.31 114 LYS A C 1
ATOM 913 O O . LYS A 1 114 ? -13.896 -8.777 9.606 1.00 93.31 114 LYS A O 1
ATOM 918 N N . ASP A 1 115 ? -13.851 -7.307 7.907 1.00 92.25 115 ASP A N 1
ATOM 919 C CA . ASP A 1 115 ? -12.677 -6.578 8.392 1.00 92.25 115 ASP A CA 1
ATOM 920 C C . ASP A 1 115 ? -12.955 -5.850 9.715 1.00 92.25 115 ASP A C 1
ATOM 922 O O . ASP A 1 115 ? -12.145 -5.919 10.644 1.00 92.25 115 ASP A O 1
ATOM 926 N N . LEU A 1 116 ? -14.122 -5.212 9.854 1.00 92.88 116 LEU A N 1
ATOM 927 C CA . LEU A 1 116 ? -14.544 -4.559 11.097 1.00 92.88 116 LEU A CA 1
ATOM 928 C C . LEU A 1 116 ? -14.696 -5.548 12.258 1.00 92.88 116 LEU A C 1
ATOM 930 O O . LEU A 1 116 ? -14.254 -5.256 13.374 1.00 92.88 116 LEU A O 1
ATOM 934 N N . ASP A 1 117 ? -15.282 -6.719 12.006 1.00 95.81 117 ASP A N 1
ATOM 935 C CA . ASP A 1 117 ? -15.422 -7.770 13.017 1.00 95.81 117 ASP A CA 1
ATOM 936 C C . ASP A 1 117 ? -14.047 -8.305 13.443 1.00 95.81 117 ASP A C 1
ATOM 938 O O . ASP A 1 117 ? -13.747 -8.379 14.638 1.00 95.81 117 ASP A O 1
ATOM 942 N N . LYS A 1 118 ? -13.141 -8.526 12.483 1.00 96.62 118 LYS A N 1
ATOM 943 C CA . LYS A 1 118 ? -11.753 -8.919 12.761 1.00 96.62 118 LYS A CA 1
ATOM 944 C C . LYS A 1 118 ? -11.009 -7.875 13.598 1.00 96.62 118 LYS A C 1
ATOM 946 O O . LYS A 1 118 ? -10.307 -8.228 14.546 1.00 96.62 118 LYS A O 1
ATOM 951 N N . ILE A 1 119 ? -11.176 -6.585 13.298 1.00 94.25 119 ILE A N 1
ATOM 952 C CA . ILE A 1 119 ? -10.601 -5.490 14.098 1.00 94.25 119 ILE A CA 1
ATOM 953 C C . ILE A 1 119 ? -11.159 -5.511 15.527 1.00 94.25 119 ILE A C 1
ATOM 955 O O . ILE A 1 119 ? -10.403 -5.332 16.489 1.00 94.25 119 ILE A O 1
ATOM 959 N N . ARG A 1 120 ? -12.469 -5.737 15.688 1.00 96.06 120 ARG A N 1
ATOM 960 C CA . ARG A 1 120 ? -13.120 -5.827 17.003 1.00 96.06 120 ARG A CA 1
ATOM 961 C C . ARG A 1 120 ? -12.540 -6.977 17.828 1.00 96.06 120 ARG A C 1
ATOM 963 O O . ARG A 1 120 ? -12.218 -6.772 19.000 1.00 96.06 120 ARG A O 1
ATOM 970 N N . ASP A 1 121 ? -12.336 -8.137 17.217 1.00 96.81 121 ASP A N 1
ATOM 971 C CA . ASP A 1 121 ? -11.779 -9.316 17.885 1.00 96.81 121 ASP A CA 1
ATOM 972 C C . ASP A 1 121 ? -10.314 -9.128 18.276 1.00 96.81 121 ASP A C 1
ATOM 974 O O . ASP A 1 121 ? -9.921 -9.452 19.400 1.00 96.81 121 ASP A O 1
ATOM 978 N N . LEU A 1 122 ? -9.507 -8.516 17.404 1.00 95.38 122 LEU A N 1
ATOM 979 C CA . LEU A 1 122 ? -8.125 -8.161 17.729 1.00 95.38 122 LEU A CA 1
ATOM 980 C C . LEU A 1 122 ? -8.054 -7.200 18.922 1.00 95.38 122 LEU A C 1
ATOM 982 O O . LEU A 1 122 ? -7.226 -7.388 19.815 1.00 95.38 122 LEU A O 1
ATOM 986 N N . ARG A 1 123 ? -8.945 -6.200 18.983 1.00 95.06 123 ARG A N 1
ATOM 987 C CA . ARG A 1 123 ? -9.037 -5.271 20.122 1.00 95.06 123 ARG A CA 1
ATOM 988 C C . ARG A 1 123 ? -9.455 -5.979 21.411 1.00 95.06 123 ARG A C 1
ATOM 990 O O . ARG A 1 123 ? -8.868 -5.698 22.454 1.00 95.06 123 ARG A O 1
ATOM 997 N N . LYS A 1 124 ? -10.417 -6.909 21.349 1.00 96.06 124 LYS A N 1
ATOM 998 C CA . LYS A 1 124 ? -10.823 -7.733 22.503 1.00 96.06 124 LYS A CA 1
ATOM 999 C C . LYS A 1 124 ? -9.670 -8.601 23.005 1.00 96.06 124 LYS A C 1
ATOM 1001 O O . LYS A 1 124 ? -9.372 -8.577 24.193 1.00 96.06 124 LYS A O 1
ATOM 1006 N N . LYS A 1 125 ? -8.971 -9.296 22.101 1.00 95.75 125 LYS A N 1
ATOM 1007 C CA . LYS A 1 125 ? -7.819 -10.147 22.439 1.00 95.75 125 LYS A CA 1
ATOM 1008 C C . LYS A 1 125 ? -6.647 -9.345 23.006 1.00 95.75 125 LYS A C 1
ATOM 1010 O O . LYS A 1 125 ? -5.947 -9.823 23.893 1.00 95.75 125 LYS A O 1
ATOM 1015 N N . LYS A 1 126 ? -6.426 -8.122 22.510 1.00 95.00 126 LYS A N 1
ATOM 1016 C CA . LYS A 1 126 ? -5.429 -7.204 23.075 1.00 95.00 126 LYS A CA 1
ATOM 1017 C C . LYS A 1 126 ? -5.816 -6.784 24.495 1.00 95.00 126 LYS A C 1
ATOM 1019 O O . LYS A 1 126 ? -4.985 -6.898 25.385 1.00 95.00 126 LYS A O 1
ATOM 1024 N N . ARG A 1 127 ? -7.081 -6.401 24.715 1.00 92.88 127 ARG A N 1
ATOM 1025 C CA . ARG A 1 127 ? -7.599 -6.029 26.041 1.00 92.88 127 ARG A CA 1
ATOM 1026 C C . ARG A 1 127 ? -7.461 -7.168 27.054 1.00 92.88 127 ARG A C 1
ATOM 1028 O O . ARG A 1 127 ? -6.887 -6.941 28.110 1.00 92.88 127 ARG A O 1
ATOM 1035 N N . SER A 1 128 ? -7.883 -8.387 26.708 1.00 92.00 128 SER A N 1
ATOM 1036 C CA . SER A 1 128 ? -7.758 -9.537 27.615 1.00 92.00 128 SER A CA 1
ATOM 1037 C C . SER A 1 128 ? -6.297 -9.906 27.899 1.00 92.00 128 SER A C 1
ATOM 1039 O O . SER A 1 128 ? -5.948 -10.266 29.020 1.00 92.00 128 SER A O 1
ATOM 1041 N N . LYS A 1 129 ? -5.403 -9.767 26.909 1.00 93.94 129 LYS A N 1
ATOM 1042 C CA . LYS A 1 129 ? -3.959 -9.966 27.099 1.00 93.94 129 LYS A CA 1
ATOM 1043 C C . LYS A 1 129 ? -3.350 -8.908 28.025 1.00 93.94 129 LYS A C 1
ATOM 1045 O O . LYS A 1 129 ? -2.497 -9.247 28.845 1.00 93.94 129 LYS A O 1
ATOM 1050 N N . ASP A 1 130 ? -3.772 -7.653 27.897 1.00 91.69 130 ASP A N 1
ATOM 1051 C CA . ASP A 1 130 ? -3.318 -6.551 28.748 1.00 91.69 130 ASP A CA 1
ATOM 1052 C C . ASP A 1 130 ? -3.836 -6.711 30.190 1.00 91.69 130 ASP A C 1
ATOM 1054 O O . ASP A 1 130 ? -3.073 -6.504 31.133 1.00 91.69 130 ASP A O 1
ATOM 1058 N N . GLU A 1 131 ? -5.086 -7.148 30.370 1.00 91.19 131 GLU A N 1
ATOM 1059 C CA . GLU A 1 131 ? -5.676 -7.493 31.674 1.00 91.19 131 GLU A CA 1
ATOM 1060 C C . GLU A 1 131 ? -4.927 -8.654 32.340 1.00 91.19 131 GLU A C 1
ATOM 1062 O O . GLU A 1 131 ? -4.445 -8.501 33.461 1.00 91.19 131 GLU A O 1
ATOM 1067 N N . ALA A 1 132 ? -4.688 -9.756 31.620 1.00 89.12 132 ALA A N 1
ATOM 1068 C CA . ALA A 1 132 ? -3.909 -10.884 32.136 1.00 89.12 132 ALA A CA 1
ATOM 1069 C C . ALA A 1 132 ? -2.458 -10.494 32.482 1.00 89.12 132 ALA A C 1
ATOM 1071 O O . ALA A 1 132 ? -1.870 -11.013 33.431 1.00 89.12 132 ALA A O 1
ATOM 1072 N N . ARG A 1 133 ? -1.848 -9.565 31.728 1.00 88.81 133 ARG A N 1
ATOM 1073 C CA . ARG A 1 133 ? -0.511 -9.037 32.046 1.00 88.81 133 ARG A CA 1
ATOM 1074 C C . ARG A 1 133 ? -0.532 -8.179 33.312 1.00 88.81 133 ARG A C 1
ATOM 1076 O O . ARG A 1 133 ? 0.417 -8.256 34.091 1.00 88.81 133 ARG A O 1
ATOM 1083 N N . LYS A 1 134 ? -1.583 -7.377 33.521 1.00 88.25 134 LYS A N 1
ATOM 1084 C CA . LYS A 1 134 ? -1.774 -6.591 34.750 1.00 88.25 134 LYS A CA 1
ATOM 1085 C C . LYS A 1 134 ? -1.976 -7.496 35.962 1.00 88.25 134 LYS A C 1
ATOM 1087 O O . LYS A 1 134 ? -1.296 -7.287 36.959 1.00 88.25 134 LYS A O 1
ATOM 1092 N N . GLU A 1 135 ? -2.821 -8.517 35.849 1.00 82.25 135 GLU A N 1
ATOM 1093 C CA . GLU A 1 135 ? -3.086 -9.481 36.923 1.00 82.25 135 GLU A CA 1
ATOM 1094 C C . GLU A 1 135 ? -1.814 -10.238 37.324 1.00 82.25 135 GLU A C 1
ATOM 1096 O O . GLU A 1 135 ? -1.451 -10.260 38.496 1.00 82.25 135 GLU A O 1
ATOM 1101 N N . LYS A 1 136 ? -1.049 -10.748 36.348 1.00 83.12 136 LYS A N 1
ATOM 1102 C CA . LYS A 1 136 ? 0.247 -11.396 36.613 1.00 83.12 136 LYS A CA 1
ATOM 1103 C C . LYS A 1 136 ? 1.267 -10.451 37.250 1.00 83.12 136 LYS A C 1
ATOM 1105 O O . LYS A 1 136 ? 2.008 -10.867 38.135 1.00 83.12 136 LYS A O 1
ATOM 1110 N N . LYS A 1 137 ? 1.318 -9.186 36.814 1.00 84.31 137 LYS A N 1
ATOM 1111 C CA . LYS A 1 137 ? 2.230 -8.179 37.383 1.00 84.31 137 LYS A CA 1
ATOM 1112 C C . LYS A 1 137 ? 1.842 -7.817 38.820 1.00 84.31 137 LYS A C 1
ATOM 1114 O O . LYS A 1 137 ? 2.726 -7.671 39.656 1.00 84.31 137 LYS A O 1
ATOM 1119 N N . PHE A 1 138 ? 0.546 -7.694 39.102 1.00 78.56 138 PHE A N 1
ATOM 1120 C CA . PHE A 1 138 ? 0.031 -7.449 40.448 1.00 78.56 138 PHE A CA 1
ATOM 1121 C C . PHE A 1 138 ? 0.275 -8.655 41.365 1.00 78.56 138 PHE A C 1
ATOM 1123 O O . PHE A 1 138 ? 0.826 -8.483 42.444 1.00 78.56 138 PHE A O 1
ATOM 1130 N N . GLY A 1 139 ? -0.011 -9.878 40.904 1.00 72.38 139 GLY A N 1
ATOM 1131 C CA . GLY A 1 139 ? 0.277 -11.110 41.644 1.00 72.38 139 GLY A CA 1
ATOM 1132 C C . GLY A 1 139 ? 1.766 -11.285 41.963 1.00 72.38 139 GLY A C 1
ATOM 1133 O O . GLY A 1 139 ? 2.111 -11.589 43.099 1.00 72.38 139 GLY A O 1
ATOM 1134 N N . ALA A 1 140 ? 2.661 -11.003 41.009 1.00 71.06 140 ALA A N 1
ATOM 1135 C CA . ALA A 1 140 ? 4.107 -11.030 41.249 1.00 71.06 140 ALA A CA 1
ATOM 1136 C C . ALA A 1 140 ? 4.560 -9.981 42.284 1.00 71.06 140 ALA A C 1
ATOM 1138 O O . ALA A 1 140 ? 5.424 -10.271 43.107 1.00 71.06 140 ALA A O 1
ATOM 1139 N N . LEU A 1 141 ? 3.963 -8.781 42.274 1.00 70.06 141 LEU A N 1
ATOM 1140 C CA . LEU A 1 141 ? 4.252 -7.730 43.256 1.00 70.06 141 LEU A CA 1
ATOM 1141 C C . LEU A 1 141 ? 3.755 -8.098 44.666 1.00 70.06 141 LEU A C 1
ATOM 1143 O O . LEU A 1 141 ? 4.408 -7.757 45.648 1.00 70.06 141 LEU A O 1
ATOM 1147 N N . VAL A 1 142 ? 2.618 -8.795 44.766 1.00 66.62 142 VAL A N 1
ATOM 1148 C CA . VAL A 1 142 ? 2.051 -9.272 46.039 1.00 66.62 142 VAL A CA 1
ATOM 1149 C C . VAL A 1 142 ? 2.878 -10.428 46.616 1.00 66.62 142 VAL A C 1
ATOM 1151 O O . VAL A 1 142 ? 3.194 -10.405 47.802 1.00 66.62 142 VAL A O 1
ATOM 1154 N N . VAL A 1 143 ? 3.293 -11.394 45.786 1.00 64.00 143 VAL A N 1
ATOM 1155 C CA . VAL A 1 143 ? 4.141 -12.530 46.209 1.00 64.00 143 VAL A CA 1
ATOM 1156 C C . VAL A 1 143 ? 5.523 -12.062 46.672 1.00 64.00 143 VAL A C 1
ATOM 1158 O O . VAL A 1 143 ? 6.022 -12.542 47.683 1.00 64.00 143 VAL A O 1
ATOM 1161 N N . ALA A 1 144 ? 6.116 -11.068 46.005 1.00 59.66 144 ALA A N 1
ATOM 1162 C CA . ALA A 1 144 ? 7.400 -10.491 46.410 1.00 59.66 144 ALA A CA 1
ATOM 1163 C C . ALA A 1 144 ? 7.359 -9.738 47.760 1.00 59.66 144 ALA A C 1
ATOM 1165 O O . ALA A 1 144 ? 8.399 -9.275 48.223 1.00 59.66 144 ALA A O 1
ATOM 1166 N N . LYS A 1 145 ? 6.178 -9.582 48.382 1.00 53.81 145 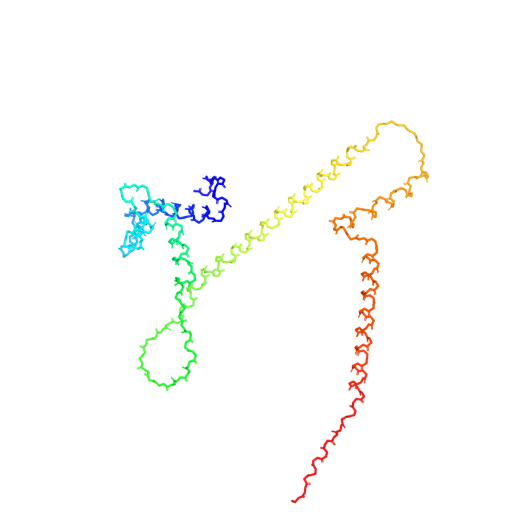LYS A N 1
ATOM 1167 C CA . LYS A 1 145 ? 5.981 -8.822 49.624 1.00 53.81 145 LYS A CA 1
ATOM 1168 C C . LYS A 1 145 ? 5.546 -9.675 50.825 1.00 53.81 145 LYS A C 1
ATOM 1170 O O . LYS A 1 145 ? 5.265 -9.100 51.871 1.00 53.81 145 LYS A O 1
ATOM 1175 N N . GLN A 1 146 ? 5.503 -11.009 50.732 1.00 41.34 146 GLN A N 1
ATOM 1176 C CA . GLN A 1 146 ? 5.316 -11.841 51.931 1.00 41.34 146 GLN A CA 1
ATOM 1177 C C . GLN A 1 146 ? 6.585 -11.808 52.803 1.00 41.34 146 GLN A C 1
ATOM 1179 O O . GLN A 1 146 ? 7.635 -12.241 52.330 1.00 41.34 146 GLN A O 1
ATOM 1184 N N . PRO A 1 147 ? 6.520 -11.303 54.050 1.00 47.19 147 PRO A N 1
ATOM 1185 C CA . PRO A 1 147 ? 7.641 -11.365 54.973 1.00 47.19 147 PRO A CA 1
ATOM 1186 C C . PRO A 1 147 ? 7.647 -12.725 55.681 1.00 47.19 147 PRO A C 1
ATOM 1188 O O . PRO A 1 147 ? 6.621 -13.167 56.202 1.00 47.19 147 PRO A O 1
ATOM 1191 N N . GLU A 1 148 ? 8.803 -13.382 55.719 1.00 44.06 148 GLU A N 1
ATOM 1192 C CA . GLU A 1 148 ? 9.070 -14.372 56.759 1.00 44.06 148 GLU A CA 1
ATOM 1193 C C . GLU A 1 148 ? 9.323 -13.640 58.084 1.00 44.06 148 GLU A C 1
ATOM 1195 O O . GLU A 1 148 ? 10.149 -12.733 58.134 1.00 44.06 148 GLU A O 1
ATOM 1200 N N . GLY A 1 149 ? 8.641 -14.073 59.147 1.00 39.84 149 GLY A N 1
ATOM 1201 C CA . GLY A 1 149 ? 9.127 -13.921 60.522 1.00 39.84 149 GLY A CA 1
ATOM 1202 C C . GLY A 1 149 ? 8.623 -12.728 61.345 1.00 39.84 149 GLY A C 1
ATOM 1203 O O . GLY A 1 149 ? 9.147 -11.628 61.250 1.00 39.84 149 GLY A O 1
ATOM 1204 N N . ASP A 1 150 ? 7.692 -13.064 62.240 1.00 37.34 150 ASP A N 1
ATOM 1205 C CA . ASP A 1 150 ? 7.510 -12.631 63.637 1.00 37.34 150 ASP A CA 1
ATOM 1206 C C . ASP A 1 150 ? 6.935 -11.253 64.062 1.00 37.34 150 ASP A C 1
ATOM 1208 O O . ASP A 1 150 ? 7.456 -10.181 63.779 1.00 37.34 150 ASP A O 1
ATOM 1212 N N . THR A 1 151 ? 5.852 -11.387 64.848 1.00 44.59 151 THR A N 1
ATOM 1213 C CA . THR A 1 151 ? 5.251 -10.544 65.912 1.00 44.59 151 THR A CA 1
ATOM 1214 C C . THR A 1 151 ? 5.092 -9.014 65.780 1.00 44.59 151 THR A C 1
ATOM 1216 O O . THR A 1 151 ? 6.075 -8.294 65.737 1.00 44.59 151 THR A O 1
ATOM 1219 N N . PHE A 1 152 ? 3.829 -8.565 65.978 1.00 41.94 152 PHE A N 1
ATOM 1220 C CA . PHE A 1 152 ? 3.394 -7.362 66.748 1.00 41.94 152 PHE A CA 1
ATOM 1221 C C . PHE A 1 152 ? 3.788 -5.980 66.147 1.00 41.94 152 PHE A C 1
ATOM 1223 O O . PHE A 1 152 ? 4.956 -5.688 65.971 1.00 41.94 152 PHE A O 1
ATOM 1230 N N . ASP A 1 153 ? 2.900 -5.115 65.632 1.00 39.12 153 ASP A N 1
ATOM 1231 C CA . ASP A 1 153 ? 1.872 -4.291 66.298 1.00 39.12 153 ASP A CA 1
ATOM 1232 C C . ASP A 1 153 ? 0.800 -3.825 65.280 1.00 39.12 153 ASP A C 1
ATOM 1234 O O . ASP A 1 153 ? 1.121 -3.439 64.152 1.00 39.12 153 ASP A O 1
ATOM 1238 N N . LYS A 1 154 ? -0.489 -3.833 65.656 1.00 46.91 154 LYS A N 1
ATOM 1239 C CA . LYS A 1 154 ? -1.627 -3.604 64.732 1.00 46.91 154 LYS A CA 1
ATOM 1240 C C . LYS A 1 154 ? -2.127 -2.157 64.604 1.00 46.91 154 LYS A C 1
ATOM 1242 O O . LYS A 1 154 ? -3.009 -1.919 63.785 1.00 46.91 154 LYS A O 1
ATOM 1247 N N . GLU A 1 155 ? -1.577 -1.188 65.331 1.00 43.31 155 GLU A N 1
ATOM 1248 C CA . GLU A 1 155 ? -2.181 0.159 65.406 1.00 43.31 155 GLU A CA 1
ATOM 1249 C C . GLU A 1 155 ? -1.481 1.252 64.583 1.00 43.31 155 GLU A C 1
ATOM 1251 O O . GLU A 1 155 ? -2.088 2.277 64.299 1.00 43.31 155 GLU A O 1
ATOM 1256 N N . VAL A 1 156 ? -0.260 1.023 64.084 1.00 44.81 156 VAL A N 1
ATOM 1257 C CA . VAL A 1 156 ? 0.511 2.061 63.356 1.00 44.81 156 VAL A CA 1
ATOM 1258 C C . VAL A 1 156 ? 0.379 1.961 61.821 1.00 44.81 156 VAL A C 1
ATOM 1260 O O . VAL A 1 156 ? 0.724 2.886 61.089 1.00 44.81 156 VAL A O 1
ATOM 1263 N N . GLN A 1 157 ? -0.165 0.862 61.281 1.00 44.34 157 GLN A N 1
ATOM 1264 C CA . GLN A 1 157 ? -0.161 0.606 59.826 1.00 44.34 157 GLN A CA 1
ATOM 1265 C C . GLN A 1 157 ? -1.375 1.149 59.046 1.00 44.34 157 GLN A C 1
ATOM 1267 O O . GLN A 1 157 ? -1.319 1.206 57.814 1.00 44.34 157 GLN A O 1
ATOM 1272 N N . LEU A 1 158 ? -2.459 1.577 59.707 1.00 41.94 158 LEU A N 1
ATOM 1273 C CA . LEU A 1 158 ? -3.667 2.037 59.003 1.00 41.94 158 LEU A CA 1
ATOM 1274 C C . LEU A 1 158 ? -3.520 3.453 58.413 1.00 41.94 158 LEU A C 1
ATOM 1276 O O . LEU A 1 158 ? -4.140 3.765 57.397 1.00 41.94 158 LEU A O 1
ATOM 1280 N N . GLU A 1 159 ? -2.632 4.281 58.967 1.00 42.25 159 GLU A N 1
ATOM 1281 C CA . GLU A 1 159 ? -2.327 5.612 58.420 1.00 42.25 159 GLU A CA 1
ATOM 1282 C C . GLU A 1 159 ? -1.299 5.569 57.272 1.00 42.25 159 GLU A C 1
ATOM 1284 O O . GLU A 1 159 ? -1.273 6.443 56.404 1.00 42.25 159 GLU A O 1
ATOM 1289 N N . ALA A 1 160 ? -0.487 4.509 57.190 1.00 46.72 160 ALA A N 1
ATOM 1290 C CA . ALA A 1 160 ? 0.525 4.369 56.143 1.00 46.72 160 ALA A CA 1
ATOM 1291 C C . ALA A 1 160 ? -0.060 3.915 54.790 1.00 46.72 160 ALA A C 1
ATOM 1293 O O . ALA A 1 160 ? 0.477 4.269 53.739 1.00 46.72 160 ALA A O 1
ATOM 1294 N N . LEU A 1 161 ? -1.176 3.174 54.777 1.00 48.19 161 LEU A N 1
ATOM 1295 C CA . LEU A 1 161 ? -1.779 2.652 53.540 1.00 48.19 161 LEU A CA 1
ATOM 1296 C C . LEU A 1 161 ? -2.636 3.678 52.780 1.00 48.19 161 LEU A C 1
ATOM 1298 O O . LEU A 1 161 ? -2.759 3.573 51.556 1.00 48.19 161 LEU A O 1
ATOM 1302 N N . SER A 1 162 ? -3.165 4.703 53.453 1.00 45.22 162 SER A N 1
ATOM 1303 C CA . SER A 1 162 ? -3.897 5.790 52.785 1.00 45.22 162 SER A CA 1
ATOM 1304 C C . SER A 1 162 ? -2.956 6.747 52.036 1.00 45.22 162 SER A C 1
ATOM 1306 O O . SER A 1 162 ? -3.275 7.200 50.937 1.00 45.22 162 SER A O 1
ATOM 1308 N N . SER A 1 163 ? -1.746 6.979 52.559 1.00 44.81 163 SER A N 1
ATOM 1309 C CA . SER A 1 163 ? -0.782 7.942 51.996 1.00 44.81 163 SER A CA 1
ATOM 1310 C C . SER A 1 163 ? 0.018 7.430 50.786 1.00 44.81 163 SER A C 1
ATOM 1312 O O . SER A 1 163 ? 0.650 8.217 50.068 1.00 44.81 163 SER A O 1
ATOM 1314 N N . VAL A 1 164 ? 0.003 6.114 50.552 1.00 50.56 164 VAL A N 1
ATOM 1315 C CA . VAL A 1 164 ? 0.693 5.464 49.428 1.00 50.56 164 VAL A CA 1
ATOM 1316 C C . VAL A 1 164 ? -0.240 5.372 48.221 1.00 50.56 164 VAL A C 1
ATOM 1318 O O . VAL A 1 164 ? 0.172 5.717 47.119 1.00 50.56 164 VAL A O 1
ATOM 1321 N N . SER A 1 165 ? -1.518 5.014 48.405 1.00 44.47 165 SER A N 1
ATOM 1322 C CA . SER A 1 165 ? -2.469 4.874 47.287 1.00 44.47 165 SER A CA 1
ATOM 1323 C C . SER A 1 165 ? -2.824 6.199 46.600 1.00 44.47 165 SER A C 1
ATOM 1325 O O . SER A 1 165 ? -3.162 6.194 45.418 1.00 44.47 165 SER A O 1
ATOM 1327 N N . GLN A 1 166 ? -2.732 7.335 47.298 1.00 41.12 166 GLN A N 1
ATOM 1328 C CA . GLN A 1 166 ? -3.025 8.650 46.713 1.00 41.12 166 GLN A CA 1
ATOM 1329 C C . GLN A 1 166 ? -1.894 9.217 45.840 1.00 41.12 166 GLN A C 1
ATOM 1331 O O . GLN A 1 166 ? -2.154 10.096 45.023 1.00 41.12 166 GLN A O 1
ATOM 1336 N N . ARG A 1 167 ? -0.664 8.695 45.950 1.00 47.28 167 ARG A N 1
ATOM 1337 C CA . ARG A 1 167 ? 0.500 9.186 45.189 1.00 47.28 167 ARG A CA 1
ATOM 1338 C C . ARG A 1 167 ? 0.679 8.554 43.805 1.00 47.28 167 ARG A C 1
ATOM 1340 O O . ARG A 1 167 ? 1.392 9.097 42.979 1.00 47.28 167 ARG A O 1
ATOM 1347 N N . TYR A 1 168 ? 0.002 7.446 43.498 1.00 47.69 168 TYR A N 1
ATOM 1348 C CA . TYR A 1 168 ? 0.247 6.698 42.252 1.00 47.69 168 TYR A CA 1
ATOM 1349 C C . TYR A 1 168 ? -0.747 6.956 41.106 1.00 47.69 168 TYR A C 1
ATOM 1351 O O . TYR A 1 168 ? -0.689 6.249 40.101 1.00 47.69 168 TYR A O 1
ATOM 1359 N N . HIS A 1 169 ? -1.643 7.948 41.203 1.00 47.91 169 HIS A N 1
ATOM 1360 C CA . HIS A 1 169 ? -2.590 8.247 40.112 1.00 47.91 169 HIS A CA 1
ATOM 1361 C C . HIS A 1 169 ? -2.296 9.536 39.321 1.00 47.91 169 HIS A C 1
ATOM 1363 O O . HIS A 1 169 ? -2.826 9.680 38.223 1.00 47.91 169 HIS A O 1
ATOM 1369 N N . TRP A 1 170 ? -1.436 10.442 39.807 1.00 48.25 170 TRP A N 1
ATOM 1370 C CA . TRP A 1 170 ? -1.285 11.783 39.206 1.00 48.25 170 TRP A CA 1
ATOM 1371 C C . TRP A 1 170 ? 0.132 12.152 38.720 1.00 48.25 170 TRP A C 1
ATOM 1373 O O . TRP A 1 170 ? 0.276 13.126 37.988 1.00 48.25 170 TRP A O 1
ATOM 1383 N N . ASP A 1 171 ? 1.159 11.339 38.989 1.00 50.06 171 ASP A N 1
ATOM 1384 C CA . ASP A 1 171 ? 2.563 11.721 38.728 1.00 50.06 171 ASP A CA 1
ATOM 1385 C C . ASP A 1 171 ? 3.105 11.386 37.315 1.00 50.06 171 ASP A C 1
ATOM 1387 O O . ASP A 1 171 ? 4.294 11.552 37.053 1.00 50.06 171 ASP A O 1
ATOM 1391 N N . PHE A 1 172 ? 2.282 10.937 36.354 1.00 51.75 172 PHE A N 1
ATOM 1392 C CA . PHE A 1 172 ? 2.782 10.549 35.013 1.00 51.75 172 PHE A CA 1
ATOM 1393 C C . PHE A 1 172 ? 2.862 11.702 33.986 1.00 51.75 172 PHE A C 1
ATOM 1395 O O . PHE A 1 172 ? 3.385 11.503 32.892 1.00 51.75 172 PHE A O 1
ATOM 1402 N N . LEU A 1 173 ? 2.371 12.907 34.302 1.00 56.34 173 LEU A N 1
ATOM 1403 C CA . LEU A 1 173 ? 2.315 14.032 33.347 1.00 56.34 173 LEU A CA 1
ATOM 1404 C C . LEU A 1 173 ? 2.893 15.361 33.860 1.00 56.34 173 LEU A C 1
ATOM 1406 O O . LEU A 1 173 ? 2.650 16.390 33.244 1.00 56.34 173 LEU A O 1
ATOM 1410 N N . GLY A 1 174 ? 3.676 15.366 34.944 1.00 57.44 174 GLY A N 1
ATOM 1411 C CA . GLY A 1 174 ? 4.418 16.566 35.366 1.00 57.44 174 GLY A CA 1
ATOM 1412 C C . GLY A 1 174 ? 3.553 17.794 35.686 1.00 57.44 174 GLY A C 1
ATOM 1413 O O . GLY A 1 174 ? 4.051 18.913 35.628 1.00 57.44 174 GLY A O 1
ATOM 1414 N N . PHE A 1 175 ? 2.273 17.604 36.009 1.00 49.56 175 PHE A N 1
ATOM 1415 C CA . PHE A 1 175 ? 1.392 18.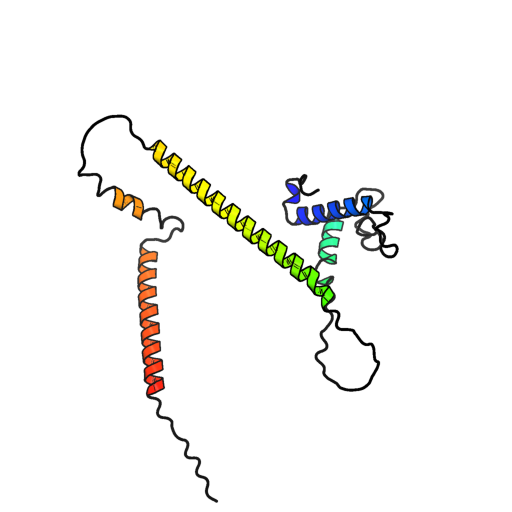677 36.463 1.00 49.56 175 PHE A CA 1
ATOM 1416 C C . PHE A 1 175 ? 1.617 18.905 37.957 1.00 49.56 175 PHE A C 1
ATOM 1418 O O . PHE A 1 175 ? 1.543 17.972 38.757 1.00 49.56 175 PHE A O 1
ATOM 1425 N N . SER A 1 176 ? 1.922 20.142 38.341 1.00 74.25 176 SER A N 1
ATOM 1426 C CA . SER A 1 176 ? 2.137 20.490 39.742 1.00 74.25 176 SER A CA 1
ATOM 1427 C C . SER A 1 176 ? 0.815 20.427 40.526 1.00 74.25 176 SER A C 1
ATOM 1429 O O . SER A 1 176 ? -0.271 20.579 39.965 1.00 74.25 176 SER A O 1
ATOM 1431 N N . ASN A 1 177 ? 0.873 20.256 41.852 1.00 65.75 177 ASN A N 1
ATOM 1432 C CA . ASN A 1 177 ? -0.323 20.352 42.711 1.00 65.75 177 ASN A CA 1
ATOM 1433 C C . ASN A 1 177 ? -1.045 21.713 42.552 1.00 65.75 177 ASN A C 1
ATOM 1435 O O . ASN A 1 177 ? -2.257 21.821 42.757 1.00 65.75 177 ASN A O 1
ATOM 1439 N N . VAL A 1 178 ? -0.306 22.748 42.135 1.00 72.19 178 VAL A N 1
ATOM 1440 C CA . VAL A 1 178 ? -0.845 24.071 41.805 1.00 72.19 178 VAL A CA 1
ATOM 1441 C C . VAL A 1 178 ? -1.700 23.998 40.538 1.00 72.19 178 VAL A C 1
ATOM 1443 O O . VAL A 1 178 ? -2.821 24.490 40.541 1.00 72.19 178 VAL A O 1
ATOM 1446 N N . ASP A 1 179 ? -1.257 23.293 39.499 1.00 78.12 179 ASP A N 1
ATOM 1447 C CA . ASP A 1 179 ? -2.015 23.167 38.248 1.00 78.12 179 ASP A CA 1
ATOM 1448 C C . ASP A 1 179 ? -3.317 22.363 38.409 1.00 78.12 179 ASP A C 1
ATOM 1450 O O . ASP A 1 179 ? -4.313 22.648 37.744 1.00 78.12 179 ASP A O 1
ATOM 1454 N N . MET A 1 180 ? -3.363 21.403 39.337 1.00 78.38 180 MET A N 1
ATOM 1455 C CA . MET A 1 180 ? -4.595 20.661 39.643 1.00 78.38 180 MET A CA 1
ATOM 1456 C C . MET A 1 180 ? -5.595 21.496 40.449 1.00 78.38 180 MET A C 1
ATOM 1458 O O . MET A 1 180 ? -6.795 21.459 40.173 1.00 78.38 180 MET A O 1
ATOM 1462 N N . SER A 1 181 ? -5.118 22.292 41.408 1.00 82.38 181 SER A N 1
ATOM 1463 C CA . SER A 1 181 ? -5.984 23.214 42.157 1.00 82.38 181 SER A CA 1
ATOM 1464 C C . SER A 1 181 ? -6.496 24.362 41.280 1.00 82.38 181 SER A C 1
ATOM 1466 O O . SER A 1 181 ? -7.687 24.672 41.325 1.00 82.38 181 SER A O 1
ATOM 1468 N N . LEU A 1 182 ? -5.654 24.917 40.401 1.00 80.88 182 LEU A N 1
ATOM 1469 C CA . LEU A 1 182 ? -6.071 25.886 39.384 1.00 80.88 182 LEU A CA 1
ATOM 1470 C C . LEU A 1 182 ? -7.092 25.290 38.409 1.00 80.88 182 LEU A C 1
ATOM 1472 O O . LEU A 1 182 ? -8.070 25.957 38.079 1.00 80.88 182 LEU A O 1
ATOM 1476 N N . CYS A 1 183 ? -6.912 24.034 37.990 1.00 84.81 183 CYS A N 1
ATOM 1477 C CA . CYS A 1 183 ? -7.850 23.335 37.111 1.00 84.81 183 CYS A CA 1
ATOM 1478 C C . CYS A 1 183 ? -9.247 23.219 37.740 1.00 84.81 183 CYS A C 1
ATOM 1480 O O . CYS A 1 183 ? -10.243 23.578 37.110 1.00 84.81 183 CYS A O 1
ATOM 1482 N N . VAL A 1 184 ? -9.327 22.784 39.002 1.00 89.19 184 VAL A N 1
ATOM 1483 C CA . VAL A 1 184 ? -10.612 22.647 39.707 1.00 89.19 184 VAL A CA 1
ATOM 1484 C C . VAL A 1 184 ? -11.267 24.014 39.926 1.00 89.19 184 VAL A C 1
ATOM 1486 O O . VAL A 1 184 ? -12.464 24.158 39.679 1.00 89.19 184 VAL A O 1
ATOM 1489 N N . VAL A 1 185 ? -10.500 25.037 40.318 1.00 90.44 185 VAL A N 1
ATOM 1490 C CA . VAL A 1 185 ? -11.020 26.405 40.492 1.00 90.44 185 VAL A CA 1
ATOM 1491 C C . VAL A 1 185 ? -11.534 26.973 39.168 1.00 90.44 185 VAL A C 1
ATOM 1493 O O . VAL A 1 185 ? -12.657 27.475 39.115 1.00 90.44 185 VAL A O 1
ATOM 1496 N N . PHE A 1 186 ? -10.769 26.850 38.080 1.00 89.38 186 PHE A N 1
ATOM 1497 C CA . PHE A 1 186 ? -11.192 27.307 36.756 1.00 89.38 186 PHE A CA 1
ATOM 1498 C C . PHE A 1 186 ? -12.444 26.567 36.272 1.00 89.38 186 PHE A C 1
ATOM 1500 O O . PHE A 1 186 ? -13.363 27.196 35.755 1.00 89.38 186 PHE A O 1
ATOM 1507 N N . TYR A 1 187 ? -12.544 25.257 36.512 1.00 93.69 187 TYR A N 1
ATOM 1508 C CA . TYR A 1 187 ? -13.731 24.474 36.169 1.00 93.69 187 TYR A CA 1
ATOM 1509 C C . TYR A 1 187 ? -14.982 24.946 36.928 1.00 93.69 187 TYR A C 1
ATOM 1511 O O . TYR A 1 187 ? -16.050 25.124 36.334 1.00 93.69 187 TYR A O 1
ATOM 1519 N N . VAL A 1 188 ? -14.859 25.221 38.231 1.00 95.25 188 VAL A N 1
ATOM 1520 C CA . VAL A 1 188 ? -15.961 25.777 39.036 1.00 95.25 188 VAL A CA 1
ATOM 1521 C C . VAL A 1 188 ? -16.345 27.179 38.548 1.00 95.25 188 VAL A C 1
ATOM 1523 O O . VAL A 1 188 ? -17.526 27.467 38.373 1.00 95.25 188 VAL A O 1
ATOM 1526 N N . LEU A 1 189 ? -15.377 28.043 38.232 1.00 94.75 189 LEU A N 1
ATOM 1527 C CA . LEU A 1 189 ? -15.660 29.380 37.696 1.00 94.75 189 LEU A CA 1
ATOM 1528 C C . LEU A 1 189 ? -16.329 29.329 36.314 1.00 94.75 189 LEU A C 1
ATOM 1530 O O . LEU A 1 189 ? -17.293 30.056 36.074 1.00 94.75 189 LEU A O 1
ATOM 1534 N N . CYS A 1 190 ? -15.879 28.445 35.420 1.00 94.56 190 CYS A N 1
ATOM 1535 C CA . CYS A 1 190 ? -16.493 28.246 34.108 1.00 94.56 190 CYS A CA 1
ATOM 1536 C C . CYS A 1 190 ? -17.925 27.718 34.215 1.00 94.56 190 CYS A C 1
ATOM 1538 O O . CYS A 1 190 ? -18.810 28.211 33.516 1.00 94.56 190 CYS A O 1
ATOM 1540 N N . THR A 1 191 ? -18.177 26.747 35.095 1.00 95.44 191 THR A N 1
ATOM 1541 C CA . THR A 1 191 ? -19.527 26.196 35.298 1.00 95.44 191 THR A CA 1
ATOM 1542 C C . THR A 1 191 ? -20.478 27.234 35.894 1.00 95.44 191 THR A C 1
ATOM 1544 O O . THR A 1 191 ? -21.586 27.397 35.382 1.00 95.44 191 THR A O 1
ATOM 1547 N N . LEU A 1 192 ? -20.040 28.011 36.891 1.00 95.88 192 LEU A N 1
ATOM 1548 C CA . LEU A 1 192 ? -20.820 29.130 37.432 1.00 95.88 192 LEU A CA 1
ATOM 1549 C C . LEU A 1 192 ? -21.067 30.224 36.383 1.00 95.88 192 LEU A C 1
ATOM 1551 O O . LEU A 1 192 ? -22.181 30.735 36.287 1.00 95.88 192 LEU A O 1
ATOM 1555 N N . GLY A 1 193 ? -20.070 30.545 35.554 1.00 95.44 193 GLY A N 1
ATOM 1556 C CA . GLY A 1 193 ? -20.206 31.499 34.453 1.00 95.44 193 GLY A CA 1
ATOM 1557 C C . GLY A 1 193 ? -21.228 31.051 33.406 1.00 95.44 193 GLY A C 1
ATOM 1558 O O . GLY A 1 193 ? -22.099 31.830 33.020 1.00 95.44 193 GLY A O 1
ATOM 1559 N N . ILE A 1 194 ? -21.189 29.781 32.992 1.00 93.50 194 ILE A N 1
ATOM 1560 C CA . ILE A 1 194 ? -22.176 29.208 32.065 1.00 93.50 194 ILE A CA 1
ATOM 1561 C C . ILE A 1 194 ? -23.573 29.208 32.691 1.00 93.50 194 ILE A C 1
ATOM 1563 O O . ILE A 1 194 ? -24.525 29.564 32.005 1.00 93.50 194 ILE A O 1
ATOM 1567 N N . LEU A 1 195 ? -23.721 28.877 33.979 1.00 93.56 195 LEU A N 1
ATOM 1568 C CA . LEU A 1 195 ? -25.012 28.937 34.676 1.00 93.56 195 LEU A CA 1
ATOM 1569 C C . LEU A 1 195 ? -25.549 30.369 34.788 1.00 93.56 195 LEU A C 1
ATOM 1571 O O . LEU A 1 195 ? -26.742 30.589 34.582 1.00 93.56 195 LEU A O 1
ATOM 1575 N N . ALA A 1 196 ? -24.685 31.351 35.050 1.00 93.25 196 ALA A N 1
ATOM 1576 C CA . ALA A 1 196 ? -25.058 32.760 35.080 1.00 93.25 196 ALA A CA 1
ATOM 1577 C C . ALA A 1 196 ? -25.491 33.257 33.695 1.00 93.25 196 ALA A C 1
ATOM 1579 O O . ALA A 1 196 ? -26.515 33.927 33.583 1.00 93.25 196 ALA A O 1
ATOM 1580 N N . LEU A 1 197 ? -24.766 32.888 32.633 1.00 89.00 197 LEU A N 1
ATOM 1581 C CA . LEU A 1 197 ? -25.147 33.194 31.252 1.00 89.00 197 LEU A CA 1
ATOM 1582 C C . LEU A 1 197 ? -26.424 32.461 30.843 1.00 89.00 197 LEU A C 1
ATOM 1584 O O . LEU A 1 197 ? -27.274 33.060 30.199 1.00 89.00 197 LEU A O 1
ATOM 1588 N N . TYR A 1 198 ? -26.598 31.204 31.241 1.00 91.25 198 TYR A N 1
ATOM 1589 C CA . TYR A 1 198 ? -27.810 30.422 31.009 1.00 91.25 198 TYR A CA 1
ATOM 1590 C C . TYR A 1 198 ? -29.012 31.081 31.682 1.00 91.25 198 TYR A C 1
ATOM 1592 O O . TYR A 1 198 ? -30.018 31.341 31.025 1.00 91.25 198 TYR A O 1
ATOM 1600 N N . TYR A 1 199 ? -28.884 31.436 32.962 1.00 92.06 199 TYR A N 1
ATOM 1601 C CA . TYR A 1 199 ? -29.924 32.130 33.709 1.00 92.06 199 TYR A CA 1
ATOM 1602 C C . TYR A 1 199 ? -30.210 33.498 33.100 1.00 92.06 199 TYR A C 1
ATOM 1604 O O . TYR A 1 199 ? -31.350 33.798 32.774 1.00 92.06 199 TYR A O 1
ATOM 1612 N N . HIS A 1 200 ? -29.185 34.312 32.862 1.00 89.31 200 HIS A N 1
ATOM 1613 C CA . HIS A 1 200 ? -29.334 35.639 32.276 1.00 89.31 200 HIS A CA 1
ATOM 1614 C C . HIS A 1 200 ? -29.951 35.588 30.887 1.00 89.31 200 HIS A C 1
ATOM 1616 O O . HIS A 1 200 ? -30.866 36.350 30.606 1.00 89.31 200 HIS A O 1
ATOM 1622 N N . PHE A 1 201 ? -29.514 34.669 30.034 1.00 86.44 201 PHE A N 1
ATOM 1623 C CA . PHE A 1 201 ? -30.029 34.523 28.684 1.00 86.44 201 PHE A CA 1
ATOM 1624 C C . PHE A 1 201 ? -31.454 33.991 28.673 1.00 86.44 201 PHE A C 1
ATOM 1626 O O . PHE A 1 201 ? -32.264 34.492 27.903 1.00 86.44 201 PHE A O 1
ATOM 1633 N N . ILE A 1 202 ? -31.795 33.028 29.528 1.00 79.00 202 ILE A N 1
ATOM 1634 C CA . ILE A 1 202 ? -33.151 32.475 29.605 1.00 79.00 202 ILE A CA 1
ATOM 1635 C C . ILE A 1 202 ? -34.104 33.463 30.248 1.00 79.00 202 ILE A C 1
ATOM 1637 O O . ILE A 1 202 ? -35.176 33.703 29.705 1.00 79.00 202 ILE A O 1
ATOM 1641 N N . VAL A 1 203 ? -33.706 34.093 31.348 1.00 77.81 203 VAL A N 1
ATOM 1642 C CA . VAL A 1 203 ? -34.498 35.120 32.021 1.00 77.81 203 VAL A CA 1
ATOM 1643 C C . VAL A 1 203 ? -34.647 36.331 31.103 1.00 77.81 203 VAL A C 1
ATOM 1645 O O . VAL A 1 203 ? -35.771 36.732 30.819 1.00 77.81 203 VAL A O 1
ATOM 1648 N N . ARG A 1 204 ? -33.571 36.855 30.499 1.00 70.88 204 ARG A N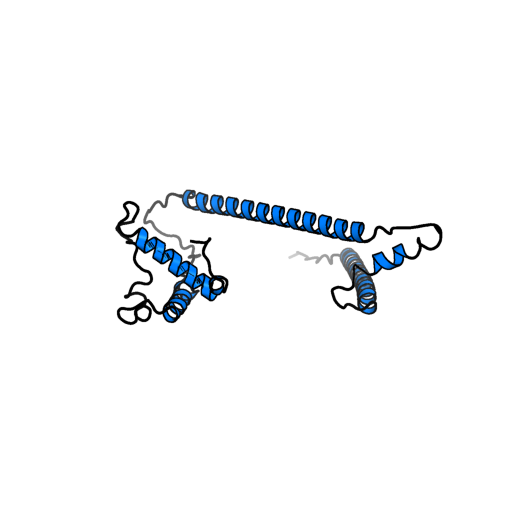 1
ATOM 1649 C CA . ARG A 1 204 ? -33.689 37.945 29.511 1.00 70.88 204 ARG A CA 1
ATOM 1650 C C . ARG A 1 204 ? -34.444 37.539 28.251 1.00 70.88 204 ARG A C 1
ATOM 1652 O O . ARG A 1 204 ? -35.094 38.399 27.671 1.00 70.88 204 ARG A O 1
ATOM 1659 N N . ARG A 1 205 ? -34.399 36.275 27.813 1.00 65.88 205 ARG A N 1
ATOM 1660 C CA . ARG A 1 205 ? -35.252 35.788 26.712 1.00 65.88 205 ARG A CA 1
ATOM 1661 C C . ARG A 1 205 ? -36.721 35.727 27.121 1.00 65.88 205 ARG A C 1
ATOM 1663 O O . ARG A 1 205 ? -37.561 36.069 26.300 1.00 65.88 205 ARG A O 1
ATOM 1670 N N . LYS A 1 206 ? -37.030 35.364 28.369 1.00 64.12 206 LYS A N 1
ATOM 1671 C CA . LYS A 1 206 ? -38.401 35.322 28.906 1.00 64.12 206 LYS A CA 1
ATOM 1672 C C . LYS A 1 206 ? -38.987 36.720 29.145 1.00 64.12 206 LYS A C 1
ATOM 1674 O O . LYS A 1 206 ? -40.197 36.882 29.082 1.00 64.12 206 LYS A O 1
ATOM 1679 N N . TYR A 1 207 ? -38.129 37.722 29.354 1.00 59.25 207 TYR A N 1
ATOM 1680 C CA . TYR A 1 207 ? -38.503 39.127 29.551 1.00 59.25 207 TYR A CA 1
ATOM 1681 C C . TYR A 1 207 ? -38.208 40.039 28.347 1.00 59.25 207 TYR A C 1
ATOM 1683 O O . TYR A 1 207 ? -38.207 41.255 28.514 1.00 59.25 207 TYR A O 1
ATOM 1691 N N . ARG A 1 208 ? -37.981 39.521 27.127 1.00 58.75 208 ARG A N 1
ATOM 1692 C CA . ARG A 1 208 ? -38.159 40.369 25.935 1.00 58.75 208 ARG A CA 1
ATOM 1693 C C . ARG A 1 208 ? -39.664 40.442 25.658 1.00 58.75 208 ARG A C 1
ATOM 1695 O O . ARG A 1 208 ? -40.191 39.468 25.120 1.00 58.75 208 ARG A O 1
ATOM 1702 N N . PRO A 1 209 ? -40.380 41.532 26.002 1.00 59.31 209 PRO A N 1
ATOM 1703 C CA . PRO A 1 209 ? -41.739 41.690 25.513 1.00 59.31 209 PRO A CA 1
ATOM 1704 C C . PRO A 1 209 ? -41.681 41.664 23.985 1.00 59.31 209 PRO A C 1
ATOM 1706 O O . PRO A 1 209 ? -40.866 42.366 23.377 1.00 59.31 209 PRO A O 1
ATOM 1709 N N . CYS A 1 210 ? -42.519 40.834 23.362 1.00 60.06 210 CYS A N 1
ATOM 1710 C CA . CYS A 1 210 ? -42.806 40.973 21.942 1.00 60.06 210 CYS A CA 1
ATOM 1711 C C . CYS A 1 210 ? -43.247 42.420 21.713 1.00 60.06 210 CYS A C 1
ATOM 1713 O O . CYS A 1 210 ? -44.349 42.800 22.106 1.00 60.06 210 CYS A O 1
ATOM 1715 N N . LYS A 1 211 ? -42.400 43.239 21.080 1.00 60.06 211 LYS A N 1
ATOM 1716 C CA . LYS A 1 211 ? -42.896 44.430 20.396 1.00 60.06 211 LYS A CA 1
ATOM 1717 C C . LYS A 1 211 ? -43.715 43.912 19.222 1.00 60.06 211 LYS A C 1
ATOM 1719 O O . LYS A 1 211 ? -43.165 43.578 18.177 1.00 60.06 211 LYS A O 1
ATOM 1724 N N . ILE A 1 212 ? -45.020 43.784 19.448 1.00 57.22 212 ILE A N 1
ATOM 1725 C CA . ILE A 1 212 ? -46.018 43.634 18.397 1.00 57.22 212 ILE A CA 1
ATOM 1726 C C . ILE A 1 212 ? -45.834 44.853 17.495 1.00 57.22 212 ILE A C 1
ATOM 1728 O O . ILE A 1 212 ? -46.136 45.979 17.885 1.00 57.22 212 ILE A O 1
ATOM 1732 N N . SER A 1 213 ? -45.255 44.637 16.316 1.00 53.62 213 SER A N 1
ATOM 1733 C CA . SER A 1 213 ? -45.324 45.608 15.236 1.00 53.62 213 SER A CA 1
ATOM 1734 C C . SER A 1 213 ? -46.779 45.613 14.781 1.00 53.62 213 SER A C 1
ATOM 1736 O O . SER A 1 213 ? -47.222 44.724 14.057 1.00 53.62 213 SER A O 1
ATOM 1738 N N . THR A 1 214 ? -47.560 46.563 15.291 1.00 54.66 214 THR A N 1
ATOM 1739 C CA . THR A 1 214 ? -48.868 46.902 14.737 1.00 54.66 214 THR A CA 1
ATOM 1740 C C . THR A 1 214 ? -48.634 47.484 13.352 1.00 54.66 214 THR A C 1
ATOM 1742 O O . THR A 1 214 ? -48.429 48.686 13.193 1.00 54.66 214 THR A O 1
ATOM 1745 N N . HIS A 1 215 ? -48.619 46.618 12.344 1.00 49.84 215 HIS A N 1
ATOM 1746 C CA . HIS A 1 215 ? -48.764 47.040 10.965 1.00 49.84 215 HIS A CA 1
ATOM 1747 C C . HIS A 1 215 ? -50.250 47.344 10.741 1.00 49.84 215 HIS A C 1
ATOM 1749 O O . HIS A 1 215 ? -51.042 46.459 10.417 1.00 49.84 215 HIS A O 1
ATOM 1755 N N . ASN A 1 216 ? -50.635 48.599 10.984 1.00 52.50 216 ASN A N 1
ATOM 1756 C CA . ASN A 1 216 ? -51.931 49.123 10.573 1.00 52.50 216 ASN A CA 1
ATOM 1757 C C . ASN A 1 216 ? -52.062 48.956 9.052 1.00 52.50 216 ASN A C 1
ATOM 1759 O O . ASN A 1 216 ? -51.327 49.567 8.281 1.00 52.50 216 ASN A O 1
ATOM 1763 N N . LYS A 1 217 ? -53.005 48.113 8.627 1.00 57.31 217 LYS A N 1
ATOM 1764 C CA . LYS A 1 217 ? -53.728 48.305 7.368 1.00 57.31 217 LYS A CA 1
ATOM 1765 C C . LYS A 1 217 ? -54.800 49.348 7.655 1.00 57.31 217 LYS A C 1
ATOM 1767 O O . LYS A 1 217 ? -55.524 49.124 8.612 1.00 57.31 217 LYS A O 1
ATOM 1772 N N . PHE A 1 218 ? -54.905 50.412 6.864 1.00 55.72 218 PHE A N 1
ATOM 1773 C CA . PHE A 1 218 ? -56.178 50.984 6.403 1.00 55.72 218 PHE A CA 1
ATOM 1774 C C . PHE A 1 218 ? -55.904 52.109 5.388 1.00 55.72 218 PHE A C 1
ATOM 1776 O O . PHE A 1 218 ? -55.270 53.098 5.742 1.00 55.72 218 PHE A O 1
ATOM 1783 N N . TRP A 1 219 ? -56.449 51.884 4.183 1.00 50.84 219 TRP A N 1
ATOM 1784 C CA . TRP A 1 219 ? -56.564 52.720 2.974 1.00 50.84 219 TRP A CA 1
ATOM 1785 C C . TRP A 1 219 ? -55.292 53.009 2.174 1.00 50.84 219 TRP A C 1
ATOM 1787 O O . TRP A 1 219 ? -54.499 53.890 2.561 1.00 50.84 219 TRP A O 1
#

Radius of gyration: 35.14 Å; chains: 1; bounding box: 77×73×93 Å

Organism: Dreissena polymorpha (NCBI:txid45954)

Foldseek 3Di:
DVVDDDPQCPDPLNVLLVVLVVLLVVLVVCAVPPPDDPVDGRDNPPDCVLQVQQDDPPDHGDSVSVSVSSCCCPDPVVDDDDDDPPDDDDDDDDDDPPDPCPVVCVVVVVVVVVVVVVVVVVVVVVVVVVVVVVVVVVVVVVVVPDDPDDDDDDPPCPVVVVVVVVPPPPPPPPQDPVNVVVVVVVVVVVVVVVVVCVCCVVVVVVPPPPPPPPPDDDD

Secondary structure (DSSP, 8-state):
-GGG--GGGGSHHHHHHHHHHHHHHHHHHHTT-TTS-TTS---PSSPTTT-STTS-TTSS--HHHHHHHHHHHSSGGG-----------------------GGGTHHHHHHHHHHHHHHHHHHHHHHHHHHHHHHHHHHHHHHTTPPPS----SSSSHHHHHHHHTTSSSTTS---HHHHHHHHHHHHHHHHHHHHHHHHHHHHHHT------------

Sequence (219 aa):
MAKNTTSGDHTPNGAVLWLWQAHNKVNARLHGDKTEDPAFPKIQFPSKNLCRDCHIGVGEPDKNSIFHFLLSFYGRSGIIVEPRNETGTSRELGTVEVSENKDLDWWELHQRKKDLDKIRDLRKKKRSKDEARKEKKFGALVVAKQPEGDTFDKEVQLEALSSVSQRYHWDFLGFSNVDMSLCVVFYVLCTLGILALYYHFIVRRKYRPCKISTHNKFW

InterPro domains:
  IPR017905 ERV/ALR sulfhydryl oxidase domain [PS51324] (1-44)
  IPR036774 ERV/ALR sulfhydryl oxidase domain superfamily [G3DSA:1.20.120.310] (1-84)
  IPR036774 ERV/ALR sulfhydryl oxidase domain superfamily [SSF69000] (10-47)
  IPR039798 Sulfhydryl oxidase [PTHR22897] (9-201)

pLDDT: mean 76.44, std 20.12, range [33.94, 97.25]